Protein AF-A0A1H3Z861-F1 (afdb_monomer_lite)

Structure (mmCIF, N/CA/C/O backbone):
data_AF-A0A1H3Z861-F1
#
_entry.id   AF-A0A1H3Z861-F1
#
loop_
_atom_site.group_PDB
_atom_site.id
_atom_site.type_symbol
_atom_site.label_atom_id
_atom_site.label_alt_id
_atom_site.label_comp_id
_atom_site.label_asym_id
_atom_site.label_entity_id
_atom_site.label_seq_id
_atom_site.pdbx_PDB_ins_code
_atom_site.Cartn_x
_atom_site.Cartn_y
_atom_site.Cartn_z
_atom_site.occupancy
_atom_site.B_iso_or_equiv
_atom_site.auth_seq_id
_atom_site.auth_comp_id
_atom_site.auth_asym_id
_atom_site.auth_atom_id
_atom_site.pdbx_PDB_model_num
ATOM 1 N N . MET A 1 1 ? 18.579 5.952 -1.220 1.00 68.88 1 MET A N 1
ATOM 2 C CA . MET A 1 1 ? 17.564 7.033 -1.243 1.00 68.88 1 MET A CA 1
ATOM 3 C C . MET A 1 1 ? 16.886 7.020 0.117 1.00 68.88 1 MET A C 1
ATOM 5 O O . MET A 1 1 ? 16.644 5.922 0.594 1.00 68.88 1 MET A O 1
ATOM 9 N N . ALA A 1 2 ? 16.640 8.171 0.747 1.00 84.00 2 ALA A N 1
ATOM 10 C CA . ALA A 1 2 ? 15.946 8.226 2.036 1.00 84.00 2 ALA A CA 1
ATOM 11 C C . ALA A 1 2 ? 14.468 8.604 1.851 1.00 84.00 2 ALA A C 1
ATOM 13 O O . ALA A 1 2 ? 14.129 9.375 0.946 1.00 84.00 2 ALA A O 1
ATOM 14 N N . LEU A 1 3 ? 13.608 8.051 2.703 1.00 89.19 3 LEU A N 1
ATOM 15 C CA . LEU A 1 3 ? 12.221 8.451 2.868 1.00 89.19 3 LEU A CA 1
ATOM 16 C C . LEU A 1 3 ? 12.185 9.718 3.723 1.00 89.19 3 LEU A C 1
ATOM 18 O O . LEU A 1 3 ? 12.631 9.723 4.871 1.00 89.19 3 LEU A O 1
ATOM 22 N N . GLU A 1 4 ? 11.678 10.801 3.146 1.00 92.00 4 GLU A N 1
ATOM 23 C CA . GLU A 1 4 ? 11.619 12.086 3.832 1.00 92.00 4 GLU A CA 1
ATOM 24 C C . GLU A 1 4 ? 10.412 12.155 4.766 1.00 92.00 4 GLU A C 1
ATOM 26 O O . GLU A 1 4 ? 9.311 11.720 4.425 1.00 92.00 4 GLU A O 1
ATOM 31 N N . LEU A 1 5 ? 10.625 12.727 5.948 1.00 93.12 5 LEU A N 1
ATOM 32 C CA . LEU A 1 5 ? 9.621 12.887 6.987 1.00 93.12 5 LEU A CA 1
ATOM 33 C C . LEU A 1 5 ? 9.347 14.368 7.272 1.00 93.12 5 LEU A C 1
ATOM 35 O O . LEU A 1 5 ? 10.253 15.214 7.278 1.00 93.12 5 LEU A O 1
ATOM 39 N N . ASN A 1 6 ? 8.084 14.668 7.567 1.00 93.88 6 ASN A N 1
ATOM 40 C CA . ASN A 1 6 ? 7.634 15.932 8.134 1.00 93.88 6 ASN A CA 1
ATOM 41 C C . ASN A 1 6 ? 7.026 15.740 9.531 1.00 93.88 6 ASN A C 1
ATOM 43 O O . ASN A 1 6 ? 6.588 14.645 9.886 1.00 93.88 6 ASN A O 1
ATOM 47 N N . LEU A 1 7 ? 7.008 16.807 10.333 1.00 93.31 7 LEU A N 1
ATOM 48 C CA . LEU A 1 7 ? 6.328 16.829 11.629 1.00 93.31 7 LEU A CA 1
ATOM 49 C C . LEU A 1 7 ? 5.031 17.630 11.533 1.00 93.31 7 LEU A C 1
ATOM 51 O O . LEU A 1 7 ? 5.043 18.813 11.198 1.00 93.31 7 LEU A O 1
ATOM 55 N N . THR A 1 8 ? 3.919 17.000 11.907 1.00 92.19 8 THR A N 1
ATOM 56 C CA . THR A 1 8 ? 2.607 17.652 11.999 1.00 92.19 8 THR A CA 1
ATOM 57 C C . THR A 1 8 ? 2.174 17.754 13.459 1.00 92.19 8 THR A C 1
ATOM 59 O O . THR A 1 8 ? 2.216 16.762 14.191 1.00 92.19 8 THR A O 1
ATOM 62 N N . LYS A 1 9 ? 1.743 18.946 13.891 1.00 93.25 9 LYS A N 1
ATOM 63 C CA . LYS A 1 9 ? 1.200 19.176 15.237 1.00 93.25 9 LYS A CA 1
ATOM 64 C C . LYS A 1 9 ? -0.250 18.708 15.305 1.00 93.25 9 LYS A C 1
ATOM 66 O O . LYS A 1 9 ? -1.067 19.128 14.491 1.00 93.25 9 LYS A O 1
ATOM 71 N N . ASN A 1 10 ? -0.585 17.892 16.297 1.00 93.19 10 ASN A N 1
ATOM 72 C CA . ASN A 1 10 ? -1.969 17.543 16.571 1.00 93.19 10 ASN A CA 1
ATOM 73 C C . ASN A 1 10 ? -2.705 18.733 17.201 1.00 93.19 10 ASN A C 1
ATOM 75 O O . ASN A 1 10 ? -2.303 19.245 18.248 1.00 93.19 10 ASN A O 1
ATOM 79 N N . THR A 1 11 ? -3.794 19.151 16.566 1.00 93.19 11 THR A N 1
ATOM 80 C CA . THR A 1 11 ? -4.683 20.223 17.029 1.00 93.19 11 THR A CA 1
ATOM 81 C C . THR A 1 11 ? -6.017 19.699 17.558 1.00 93.19 11 THR A C 1
ATOM 83 O O . THR A 1 11 ? -6.851 20.498 17.965 1.00 93.19 11 THR A O 1
ATOM 86 N N . ASN A 1 12 ? -6.222 18.378 17.563 1.00 89.19 12 ASN A N 1
ATOM 87 C CA . ASN A 1 12 ? -7.437 17.751 18.066 1.00 89.19 12 ASN A CA 1
ATOM 88 C C . ASN A 1 12 ? -7.386 17.613 19.597 1.00 89.19 12 ASN A C 1
ATOM 90 O O . ASN A 1 12 ? -6.454 17.014 20.140 1.00 89.19 12 ASN A O 1
ATOM 94 N N . ASP A 1 13 ? -8.394 18.157 20.274 1.00 90.56 13 ASP A N 1
ATOM 95 C CA . ASP A 1 13 ? -8.583 18.137 21.725 1.00 90.56 13 ASP A CA 1
ATOM 96 C C . ASP A 1 13 ? -9.511 17.008 22.212 1.00 90.56 13 ASP A C 1
ATOM 98 O O . ASP A 1 13 ? -9.577 16.746 23.412 1.00 90.56 13 ASP A O 1
ATOM 102 N N . ALA A 1 14 ? -10.159 16.274 21.299 1.00 89.94 14 ALA A N 1
ATOM 103 C CA . ALA A 1 14 ? -11.069 15.175 21.624 1.00 89.94 14 ALA A CA 1
ATOM 104 C C . ALA A 1 14 ? -10.376 14.001 22.335 1.00 89.94 14 ALA A C 1
ATOM 106 O O . ALA A 1 14 ? -11.022 13.251 23.067 1.00 89.94 14 ALA A O 1
ATOM 107 N N . ILE A 1 15 ? -9.065 13.826 22.129 1.00 84.94 15 ILE A N 1
ATOM 108 C CA . ILE A 1 15 ? -8.269 12.795 22.802 1.00 84.94 15 ILE A CA 1
ATOM 109 C C . ILE A 1 15 ? -7.343 13.466 23.816 1.00 84.94 15 ILE A C 1
ATOM 111 O O . ILE A 1 15 ? -6.338 14.096 23.461 1.00 84.94 15 ILE A O 1
ATOM 115 N N . GLN A 1 16 ? -7.670 13.279 25.093 1.00 84.81 16 GLN A N 1
ATOM 116 C CA . GLN A 1 16 ? -6.912 13.813 26.221 1.00 84.81 16 GLN A CA 1
ATOM 117 C C . GLN A 1 16 ? -5.425 13.434 26.133 1.00 84.81 16 GLN A C 1
ATOM 119 O O . GLN A 1 16 ? -5.062 12.302 25.818 1.00 84.81 16 GLN A O 1
ATOM 124 N N . GLY A 1 17 ? -4.547 14.406 26.392 1.00 85.50 17 GLY A N 1
ATOM 125 C CA . GLY A 1 17 ? -3.095 14.200 26.401 1.00 85.50 17 GLY A CA 1
ATOM 126 C C . GLY A 1 17 ? -2.428 14.086 25.024 1.00 85.50 17 GLY A C 1
ATOM 127 O O . GLY A 1 17 ? -1.238 13.767 24.961 1.00 85.50 17 GLY A O 1
ATOM 128 N N . THR A 1 18 ? -3.141 14.340 23.922 1.00 89.56 18 THR A N 1
ATOM 129 C CA . THR A 1 18 ? -2.560 14.337 22.560 1.00 89.56 18 THR A CA 1
ATOM 130 C C . THR A 1 18 ? -2.488 15.716 21.914 1.00 89.56 18 THR A C 1
ATOM 132 O O . THR A 1 18 ? -1.711 15.909 20.974 1.00 89.56 18 THR A O 1
ATOM 135 N N . LEU A 1 19 ? -3.265 16.677 22.416 1.00 91.88 19 LEU A N 1
ATOM 136 C CA . LEU A 1 19 ? -3.288 18.045 21.918 1.00 91.88 19 LEU A CA 1
ATOM 137 C C . LEU A 1 19 ? -1.897 18.681 22.035 1.00 91.88 19 LEU A C 1
ATOM 139 O O . LEU A 1 19 ? -1.262 18.659 23.086 1.00 91.88 19 LEU A O 1
ATOM 143 N N . GLY A 1 20 ? -1.415 19.248 20.934 1.00 90.88 20 GLY A N 1
ATOM 144 C CA . GLY A 1 20 ? -0.136 19.941 20.860 1.00 90.88 20 GLY A CA 1
ATOM 145 C C . GLY A 1 20 ? 1.092 19.061 20.613 1.00 90.88 20 GLY A C 1
ATOM 146 O O . GLY A 1 20 ? 2.156 19.620 20.343 1.00 90.88 20 GLY A O 1
ATOM 147 N N . LYS A 1 21 ? 0.963 17.725 20.638 1.00 92.25 21 LYS A N 1
ATOM 148 C CA . LYS A 1 21 ? 2.057 16.799 20.299 1.00 92.25 21 LYS A CA 1
ATOM 149 C C . LYS A 1 21 ? 2.358 16.818 18.798 1.00 92.25 21 LYS A C 1
ATOM 151 O O . LYS A 1 21 ? 1.447 16.952 17.983 1.00 92.25 21 LYS A O 1
ATOM 156 N N . TYR A 1 22 ? 3.630 16.662 18.435 1.00 92.06 22 TYR A N 1
ATOM 157 C CA . TYR A 1 22 ? 4.069 16.523 17.045 1.00 92.06 22 TYR A CA 1
ATOM 158 C C . TYR A 1 22 ? 4.231 15.049 16.684 1.00 92.06 22 TYR A C 1
ATOM 160 O O . TYR A 1 22 ? 4.750 14.270 17.479 1.00 92.06 22 TYR A O 1
ATOM 168 N N . TYR A 1 23 ? 3.820 14.682 15.473 1.00 91.81 23 TYR A N 1
ATOM 169 C CA . TYR A 1 23 ? 3.944 13.323 14.960 1.00 91.81 23 TYR A CA 1
ATOM 170 C C . TYR A 1 23 ? 4.613 13.326 13.589 1.00 91.81 23 TYR A C 1
ATOM 172 O O . TYR A 1 23 ? 4.276 14.152 12.736 1.00 91.81 23 TYR A O 1
ATOM 180 N N . ALA A 1 24 ? 5.523 12.375 13.376 1.00 91.50 24 ALA A N 1
ATOM 181 C CA . ALA A 1 24 ? 6.148 12.162 12.080 1.00 91.50 24 ALA A CA 1
ATOM 182 C C . ALA A 1 24 ? 5.132 11.641 11.055 1.00 91.50 24 ALA A C 1
ATOM 184 O O . ALA A 1 24 ? 4.247 10.831 11.362 1.00 91.50 24 ALA A O 1
ATOM 185 N N . ARG A 1 25 ? 5.251 12.134 9.827 1.00 91.75 25 ARG A N 1
ATOM 186 C CA . ARG A 1 25 ? 4.500 11.706 8.649 1.00 91.75 25 ARG A CA 1
ATOM 187 C C . ARG A 1 25 ? 5.460 11.626 7.475 1.00 91.75 25 ARG A C 1
ATOM 189 O O . ARG A 1 25 ? 6.427 12.379 7.419 1.00 91.75 25 ARG A O 1
ATOM 196 N N . VAL A 1 26 ? 5.178 10.725 6.544 1.00 92.50 26 VAL A N 1
ATOM 197 C CA . VAL A 1 26 ? 5.919 10.649 5.286 1.00 92.50 26 VAL A CA 1
ATOM 198 C C . VAL A 1 26 ? 5.621 11.891 4.447 1.00 92.50 26 VAL A C 1
ATOM 200 O O . VAL A 1 26 ? 4.460 12.266 4.280 1.00 92.50 26 VAL A O 1
ATOM 203 N N . GLU A 1 27 ? 6.668 12.504 3.904 1.00 93.56 27 GLU A N 1
ATOM 204 C CA . GLU A 1 27 ? 6.574 13.503 2.846 1.00 93.56 27 GLU A CA 1
ATOM 205 C C . GLU A 1 27 ? 6.512 12.775 1.496 1.00 93.56 27 GLU A C 1
ATOM 207 O O . GLU A 1 27 ? 7.522 12.337 0.940 1.00 93.56 27 GLU A O 1
ATOM 212 N N . TYR A 1 28 ? 5.301 12.590 0.971 1.00 91.75 28 TYR A N 1
ATOM 213 C CA . TYR A 1 28 ? 5.118 11.937 -0.322 1.00 91.75 28 TYR A CA 1
ATOM 214 C C . TYR A 1 28 ? 5.546 12.863 -1.461 1.00 91.75 28 TYR A C 1
ATOM 216 O O . TYR A 1 28 ? 5.051 13.979 -1.590 1.00 91.75 28 TYR A O 1
ATOM 224 N N . LYS A 1 29 ? 6.408 12.364 -2.354 1.00 91.69 29 LYS A N 1
ATOM 225 C CA . LYS A 1 29 ? 6.832 13.099 -3.561 1.00 91.69 29 LYS A CA 1
ATOM 226 C C . LYS A 1 29 ? 5.730 13.209 -4.621 1.00 91.69 29 LYS A C 1
ATOM 228 O O . LYS A 1 29 ? 5.809 14.059 -5.500 1.00 91.69 29 LYS A O 1
ATOM 233 N N . GLY A 1 30 ? 4.732 12.332 -4.556 1.00 92.38 30 GLY A N 1
ATOM 234 C CA . GLY A 1 30 ? 3.621 12.252 -5.498 1.00 92.38 30 GLY A CA 1
ATOM 235 C C . GLY A 1 30 ? 3.091 10.826 -5.625 1.00 92.38 30 GLY A C 1
ATOM 236 O O . GLY A 1 30 ? 3.549 9.915 -4.934 1.00 92.38 30 GLY A O 1
ATOM 237 N N . THR A 1 31 ? 2.138 10.638 -6.533 1.00 94.50 31 THR A N 1
ATOM 238 C CA . THR A 1 31 ? 1.577 9.330 -6.890 1.00 94.50 31 THR A CA 1
ATOM 239 C C . THR A 1 31 ? 1.950 9.018 -8.331 1.00 94.50 31 THR A C 1
ATOM 241 O O . THR A 1 31 ? 1.719 9.850 -9.201 1.00 94.50 31 THR A O 1
ATOM 244 N N . MET A 1 32 ? 2.509 7.831 -8.578 1.00 93.94 32 MET A N 1
ATOM 245 C CA . MET A 1 32 ? 2.795 7.349 -9.931 1.00 93.94 32 MET A CA 1
ATOM 246 C C . MET A 1 32 ? 1.711 6.372 -10.389 1.00 93.94 32 MET A C 1
ATOM 248 O O . MET A 1 32 ? 1.415 5.401 -9.695 1.00 93.94 32 MET A O 1
ATOM 252 N N . GLY A 1 33 ? 1.137 6.609 -11.566 1.00 95.56 33 GLY A N 1
ATOM 253 C CA . GLY A 1 33 ? 0.225 5.680 -12.232 1.00 95.56 33 GLY A CA 1
ATOM 254 C C . GLY A 1 33 ? 0.955 4.619 -13.065 1.00 95.56 33 GLY A C 1
ATOM 255 O O . GLY A 1 33 ? 2.175 4.655 -13.233 1.00 95.56 33 GLY A O 1
ATOM 256 N N . LEU A 1 34 ? 0.200 3.698 -13.678 1.00 95.94 34 LEU A N 1
ATOM 257 C CA . LEU A 1 34 ? 0.765 2.583 -14.461 1.00 95.94 34 LEU A CA 1
ATOM 258 C C . LEU A 1 34 ? 1.688 3.035 -15.601 1.00 95.94 34 LEU A C 1
ATOM 260 O O . LEU A 1 34 ? 2.695 2.392 -15.869 1.00 95.94 34 LEU A O 1
ATOM 264 N N . ARG A 1 35 ? 1.388 4.161 -16.261 1.00 94.12 35 ARG A N 1
ATOM 265 C CA . ARG A 1 35 ? 2.220 4.694 -17.357 1.00 94.12 35 ARG A CA 1
ATOM 266 C C . ARG A 1 35 ? 3.569 5.223 -16.874 1.00 94.12 35 ARG A C 1
ATOM 268 O O . ARG A 1 35 ? 4.555 5.137 -17.606 1.00 94.12 35 ARG A O 1
ATOM 275 N N . GLU A 1 36 ? 3.598 5.816 -15.687 1.00 95.06 36 GLU A N 1
ATOM 276 C CA . GLU A 1 36 ? 4.813 6.352 -15.067 1.00 95.06 36 GLU A CA 1
ATOM 277 C C . GLU A 1 36 ? 5.647 5.212 -14.489 1.00 95.06 36 GLU A C 1
ATOM 279 O O . GLU A 1 36 ? 6.849 5.160 -14.739 1.00 95.06 36 GLU A O 1
ATOM 284 N N . LEU A 1 37 ? 4.995 4.234 -13.851 1.00 94.75 37 LEU A N 1
ATOM 285 C CA . LEU A 1 37 ? 5.620 2.988 -13.416 1.00 94.75 37 LEU A CA 1
ATOM 286 C C . LEU A 1 37 ? 6.227 2.217 -14.598 1.00 94.75 37 LEU A C 1
ATOM 288 O O . LEU A 1 37 ? 7.402 1.869 -14.560 1.00 94.75 37 LEU A O 1
ATOM 292 N N . ALA A 1 38 ? 5.483 2.028 -15.690 1.00 94.75 38 ALA A N 1
ATOM 293 C CA . ALA A 1 38 ? 5.987 1.366 -16.894 1.00 94.75 38 ALA A CA 1
ATOM 294 C C . ALA A 1 38 ? 7.169 2.118 -17.518 1.00 94.75 38 ALA A C 1
ATOM 296 O O . ALA A 1 38 ? 8.112 1.507 -18.018 1.00 94.75 38 ALA A O 1
ATOM 297 N N . ASN A 1 39 ? 7.136 3.456 -17.480 1.00 93.69 39 ASN A N 1
ATOM 298 C CA . ASN A 1 39 ? 8.269 4.271 -17.900 1.00 93.69 39 ASN A CA 1
ATOM 299 C C . ASN A 1 39 ? 9.486 4.007 -17.014 1.00 93.69 39 ASN A C 1
ATOM 301 O O . ASN A 1 39 ? 10.575 3.811 -17.536 1.00 93.69 39 ASN A O 1
ATOM 305 N N . HIS A 1 40 ? 9.305 3.996 -15.696 1.00 93.12 40 HIS A N 1
ATOM 306 C CA . HIS A 1 40 ? 10.371 3.716 -14.743 1.00 93.12 40 HIS A CA 1
ATOM 307 C C . HIS A 1 40 ? 10.974 2.322 -14.979 1.00 93.12 40 HIS A C 1
ATOM 309 O O . HIS A 1 40 ? 12.182 2.213 -15.162 1.00 93.12 40 HIS A O 1
ATOM 315 N N . MET A 1 41 ? 10.141 1.286 -15.116 1.00 92.81 41 MET A N 1
ATOM 316 C CA . MET A 1 41 ? 10.573 -0.083 -15.424 1.00 92.81 41 MET A CA 1
ATOM 317 C C . MET A 1 41 ? 11.367 -0.171 -16.732 1.00 92.81 41 MET A C 1
ATOM 319 O O . MET A 1 41 ? 12.434 -0.774 -16.752 1.00 92.81 41 MET A O 1
ATOM 323 N N . HIS A 1 42 ? 10.904 0.489 -17.800 1.00 91.25 42 HIS A N 1
ATOM 324 C CA . HIS A 1 42 ? 11.611 0.512 -19.083 1.00 91.25 42 HIS A CA 1
ATOM 325 C C . HIS A 1 42 ? 13.042 1.066 -18.965 1.00 91.25 42 HIS A C 1
ATOM 327 O O . HIS A 1 42 ? 13.960 0.531 -19.581 1.00 91.25 42 HIS A O 1
ATOM 333 N N . HIS A 1 43 ? 13.246 2.101 -18.142 1.00 90.00 43 HIS A N 1
ATOM 334 C CA . HIS A 1 43 ? 14.580 2.661 -17.888 1.00 90.00 43 HIS A CA 1
ATOM 335 C C . HIS A 1 43 ? 15.438 1.770 -16.972 1.00 90.00 43 HIS A C 1
ATOM 337 O O . HIS A 1 43 ? 16.660 1.892 -16.979 1.00 90.00 43 HIS A O 1
ATOM 343 N N . HIS A 1 44 ? 14.827 0.844 -16.228 1.00 86.81 44 HIS A N 1
ATOM 344 C CA . HIS A 1 44 ? 15.501 -0.167 -15.411 1.00 86.81 44 HIS A CA 1
ATOM 345 C C . HIS A 1 44 ? 15.767 -1.462 -16.202 1.00 86.81 44 HIS A C 1
ATOM 347 O O . HIS A 1 44 ? 15.423 -2.560 -15.772 1.00 86.81 44 HIS A O 1
ATOM 353 N N . ASN A 1 45 ? 16.421 -1.329 -17.362 1.00 67.31 45 ASN A N 1
ATOM 354 C CA . ASN A 1 45 ? 17.004 -2.427 -18.148 1.00 67.31 45 ASN A CA 1
ATOM 355 C C . ASN A 1 45 ? 16.060 -3.586 -18.536 1.00 67.31 45 ASN A C 1
ATOM 357 O O . ASN A 1 45 ? 16.524 -4.673 -18.886 1.00 67.31 45 ASN A O 1
ATOM 361 N N . THR A 1 46 ? 14.742 -3.384 -18.534 1.00 75.56 46 THR A N 1
ATOM 362 C CA . THR A 1 46 ? 13.820 -4.391 -19.069 1.00 75.56 46 THR A CA 1
ATOM 363 C C . THR A 1 46 ? 13.930 -4.427 -20.593 1.00 75.56 46 THR A C 1
ATOM 365 O O . THR A 1 46 ? 13.867 -3.380 -21.235 1.00 75.56 46 THR A O 1
ATOM 368 N N . ALA A 1 47 ? 14.002 -5.616 -21.195 1.00 86.00 47 ALA A N 1
ATOM 369 C CA . ALA A 1 47 ? 14.017 -5.775 -22.656 1.00 86.00 47 ALA A CA 1
ATOM 370 C C . ALA A 1 47 ? 12.700 -5.346 -23.344 1.00 86.00 47 ALA A C 1
ATOM 372 O O . ALA A 1 47 ? 12.611 -5.316 -24.571 1.00 86.00 47 ALA A O 1
ATOM 373 N N . PHE A 1 48 ? 11.666 -5.023 -22.564 1.00 90.12 48 PHE A N 1
ATOM 374 C CA . PHE A 1 48 ? 10.349 -4.651 -23.057 1.00 90.12 48 PHE A CA 1
ATOM 375 C C . PHE A 1 48 ? 10.214 -3.141 -23.241 1.00 90.12 48 PHE A C 1
ATOM 377 O O . PHE A 1 48 ? 10.720 -2.326 -22.463 1.00 90.12 48 PHE A O 1
ATOM 384 N N . SER A 1 49 ? 9.480 -2.757 -24.284 1.00 92.00 49 SER A N 1
ATOM 385 C CA . SER A 1 49 ? 9.112 -1.361 -24.487 1.00 92.00 49 SER A CA 1
ATOM 386 C C . SER A 1 49 ? 8.130 -0.912 -23.404 1.00 92.00 49 SER A C 1
ATOM 388 O O . SER A 1 49 ? 7.326 -1.698 -22.897 1.00 92.00 49 SER A O 1
ATOM 390 N N . LYS A 1 50 ? 8.119 0.391 -23.112 1.00 92.81 50 LYS A N 1
ATOM 391 C CA . LYS A 1 50 ? 7.114 1.012 -22.236 1.00 92.81 50 LYS A CA 1
ATOM 392 C C . LYS A 1 50 ? 5.676 0.622 -22.605 1.00 92.81 50 LYS A C 1
ATOM 394 O O . LYS A 1 50 ? 4.845 0.454 -21.715 1.00 92.81 50 LYS A O 1
ATOM 399 N N . GLY A 1 51 ? 5.379 0.495 -23.901 1.00 92.38 51 GLY A N 1
ATOM 400 C CA . GLY A 1 51 ? 4.055 0.112 -24.397 1.00 92.38 51 GLY A CA 1
ATOM 401 C C . GLY A 1 51 ? 3.658 -1.300 -23.970 1.00 92.38 51 GLY A C 1
ATOM 402 O O . GLY A 1 51 ? 2.578 -1.475 -23.415 1.00 92.38 51 GLY A O 1
ATOM 403 N N . ILE A 1 52 ? 4.561 -2.272 -24.147 1.00 95.25 52 ILE A N 1
ATOM 404 C CA . ILE A 1 52 ? 4.341 -3.664 -23.724 1.00 95.25 52 ILE A CA 1
ATOM 405 C C . ILE A 1 52 ? 4.141 -3.735 -22.209 1.00 95.25 52 ILE A C 1
ATOM 407 O O . ILE A 1 52 ? 3.166 -4.321 -21.753 1.00 95.25 52 ILE A O 1
ATOM 411 N N . ILE A 1 53 ? 5.010 -3.081 -21.433 1.00 95.50 53 ILE A N 1
ATOM 412 C CA . ILE A 1 53 ? 4.913 -3.077 -19.965 1.00 95.50 53 ILE A CA 1
ATOM 413 C C . ILE A 1 53 ? 3.582 -2.470 -19.514 1.00 95.50 53 ILE A C 1
ATOM 415 O O . ILE A 1 53 ? 2.914 -3.017 -18.645 1.00 95.50 53 ILE A O 1
ATOM 419 N N . THR A 1 54 ? 3.168 -1.358 -20.129 1.00 96.12 54 THR A N 1
ATOM 420 C CA . THR A 1 54 ? 1.877 -0.731 -19.817 1.00 96.12 54 THR A CA 1
ATOM 421 C C . THR A 1 54 ? 0.717 -1.686 -20.111 1.00 96.12 54 THR A C 1
ATOM 423 O O . THR A 1 54 ? -0.197 -1.767 -19.300 1.00 96.12 54 THR A O 1
ATOM 426 N N . GLY A 1 55 ? 0.750 -2.412 -21.235 1.00 96.12 55 GLY A N 1
ATOM 427 C CA . GLY A 1 55 ? -0.264 -3.418 -21.574 1.00 96.12 55 GLY A CA 1
ATOM 428 C C . GLY A 1 55 ? -0.366 -4.513 -20.514 1.00 96.12 55 GLY A C 1
ATOM 429 O O . GLY A 1 55 ? -1.416 -4.666 -19.903 1.00 96.12 55 GLY A O 1
ATOM 430 N N . VAL A 1 56 ? 0.757 -5.165 -20.202 1.00 95.69 56 VAL A N 1
ATOM 431 C CA . VAL A 1 56 ? 0.815 -6.247 -19.202 1.00 95.69 56 VAL A CA 1
ATOM 432 C C . VAL A 1 56 ? 0.341 -5.782 -17.821 1.00 95.69 56 VAL A C 1
ATOM 434 O O . VAL A 1 56 ? -0.374 -6.508 -17.137 1.00 95.69 56 VAL A O 1
ATOM 437 N N . LEU A 1 57 ? 0.709 -4.569 -17.397 1.00 96.44 57 LEU A N 1
ATOM 438 C CA . LEU A 1 57 ? 0.259 -4.027 -16.112 1.00 96.44 57 LEU A CA 1
ATOM 439 C C . LEU A 1 57 ? -1.248 -3.733 -16.085 1.00 96.44 57 LEU A C 1
ATOM 441 O O . LEU A 1 57 ? -1.863 -3.903 -15.034 1.00 96.44 57 LEU A O 1
ATOM 445 N N . ASN A 1 58 ? -1.843 -3.292 -17.199 1.00 96.75 58 ASN A N 1
ATOM 446 C CA . ASN A 1 58 ? -3.298 -3.127 -17.282 1.00 96.75 58 ASN A CA 1
ATOM 447 C C . ASN A 1 58 ? -3.999 -4.486 -17.184 1.00 96.75 58 ASN A C 1
ATOM 449 O O . ASN A 1 58 ? -4.878 -4.637 -16.339 1.00 96.75 58 ASN A O 1
ATOM 453 N N . ASP A 1 59 ? -3.544 -5.478 -17.955 1.00 97.25 59 ASP A N 1
ATOM 454 C CA . ASP A 1 59 ? -4.107 -6.833 -17.924 1.00 97.25 59 ASP A CA 1
ATOM 455 C C . ASP A 1 59 ? -4.010 -7.433 -16.514 1.00 97.25 59 ASP A C 1
ATOM 457 O O . ASP A 1 59 ? -4.972 -7.995 -16.000 1.00 97.25 59 ASP A O 1
ATOM 461 N N . MET A 1 60 ? -2.873 -7.248 -15.832 1.00 96.69 60 MET A N 1
ATOM 462 C CA . MET A 1 60 ? -2.697 -7.674 -14.442 1.00 96.69 60 MET A CA 1
ATOM 463 C C . MET A 1 60 ? -3.734 -7.033 -13.508 1.00 96.69 60 MET A C 1
ATOM 465 O O . MET A 1 60 ? -4.318 -7.722 -12.673 1.00 96.69 60 MET A O 1
ATOM 469 N N . VAL A 1 61 ? -3.967 -5.723 -13.628 1.00 95.75 61 VAL A N 1
ATOM 470 C CA . VAL A 1 61 ? -4.938 -5.005 -12.790 1.00 95.75 61 VAL A CA 1
ATOM 471 C C . VAL A 1 61 ? -6.359 -5.516 -13.020 1.00 95.75 61 VAL A C 1
ATOM 473 O O . VAL A 1 61 ? -7.098 -5.688 -12.048 1.00 95.75 61 VAL A O 1
ATOM 476 N N . ASP A 1 62 ? -6.742 -5.763 -14.268 1.00 96.44 62 ASP A N 1
ATOM 477 C CA . ASP A 1 62 ? -8.085 -6.240 -14.597 1.00 96.44 62 ASP A CA 1
ATOM 478 C C . ASP A 1 62 ? -8.289 -7.694 -14.151 1.00 96.44 62 ASP A C 1
ATOM 480 O O . ASP A 1 62 ? -9.264 -7.974 -13.450 1.00 96.44 62 ASP A O 1
ATOM 484 N N . CYS A 1 63 ? -7.315 -8.577 -14.395 1.00 96.62 63 CYS A N 1
ATOM 485 C CA . CYS A 1 63 ? -7.327 -9.959 -13.907 1.00 96.62 63 CYS A CA 1
ATOM 486 C C . CYS A 1 63 ? -7.442 -10.038 -12.377 1.00 96.62 63 CYS A C 1
ATOM 488 O O 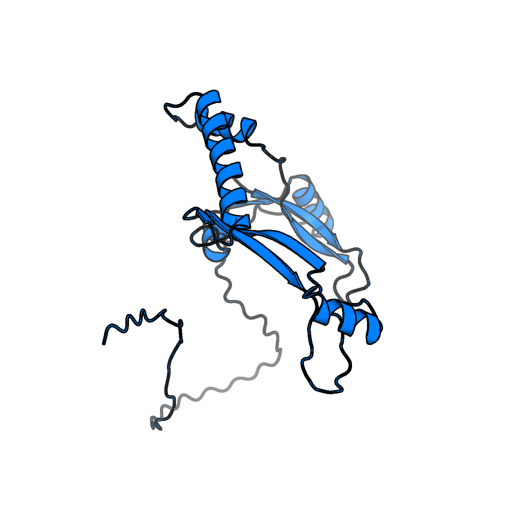. CYS A 1 63 ? -8.228 -10.824 -11.851 1.00 96.62 63 CYS A O 1
ATOM 490 N N . ILE A 1 64 ? -6.686 -9.218 -11.636 1.00 96.88 64 ILE A N 1
ATOM 491 C CA . ILE A 1 64 ? -6.747 -9.207 -10.166 1.00 96.88 64 ILE A CA 1
ATOM 492 C C . ILE A 1 64 ? -8.139 -8.790 -9.680 1.00 96.88 64 ILE A C 1
ATOM 494 O O . ILE A 1 64 ? -8.664 -9.395 -8.745 1.00 96.88 64 ILE A O 1
ATOM 498 N N . LYS A 1 65 ? -8.746 -7.762 -10.288 1.00 94.06 65 LYS A N 1
ATOM 499 C CA . LYS A 1 65 ? -10.098 -7.318 -9.918 1.00 94.06 65 LYS A CA 1
ATOM 500 C C . LYS A 1 65 ? -11.131 -8.401 -10.195 1.00 94.06 65 LYS A C 1
ATOM 502 O O . LYS A 1 65 ? -11.972 -8.651 -9.337 1.00 94.06 65 LYS A O 1
ATOM 507 N N . GLU A 1 66 ? -11.063 -9.028 -11.366 1.00 95.88 66 GLU A N 1
ATOM 508 C CA . GLU A 1 66 ? -11.978 -10.095 -11.761 1.00 95.88 66 GLU A CA 1
ATOM 509 C C . GLU A 1 66 ? -11.893 -11.276 -10.791 1.00 95.88 66 GLU A C 1
ATOM 511 O O . GLU A 1 66 ? -12.890 -11.639 -10.171 1.00 95.88 66 GLU A O 1
ATOM 516 N N . LEU A 1 67 ? -10.688 -11.809 -10.572 1.00 97.56 67 LEU A N 1
ATOM 517 C CA . LEU A 1 67 ? -10.466 -12.930 -9.659 1.00 97.56 67 LEU A CA 1
ATOM 518 C C . LEU A 1 67 ? -10.903 -12.601 -8.226 1.00 97.56 67 LEU A C 1
ATOM 520 O O . LEU A 1 67 ? -11.523 -13.434 -7.566 1.00 97.56 67 LEU A O 1
ATOM 524 N N . ALA A 1 68 ? -10.640 -11.382 -7.752 1.00 94.31 68 ALA A N 1
ATOM 525 C CA . ALA A 1 68 ? -11.062 -10.963 -6.421 1.00 94.31 68 ALA A CA 1
ATOM 526 C C . ALA A 1 68 ? -12.589 -10.872 -6.281 1.00 94.31 68 ALA A C 1
ATOM 528 O O . ALA A 1 68 ? -13.128 -11.237 -5.236 1.00 94.31 68 ALA A O 1
ATOM 529 N N . LEU A 1 69 ? -13.296 -10.424 -7.323 1.00 91.50 69 LEU A N 1
ATOM 530 C CA . LEU A 1 69 ? -14.763 -10.396 -7.353 1.00 91.50 69 LEU A CA 1
ATOM 531 C C . LEU A 1 69 ? -15.377 -11.798 -7.469 1.00 91.50 69 LEU A C 1
ATOM 533 O O . LEU A 1 69 ? -16.480 -12.011 -6.971 1.00 91.50 69 LEU A O 1
ATOM 537 N N . LEU A 1 70 ? -14.650 -12.758 -8.046 1.00 94.44 70 LEU A N 1
ATOM 538 C CA . LEU A 1 70 ? -14.994 -14.184 -8.019 1.00 94.44 70 LEU A CA 1
ATOM 539 C C . LEU A 1 70 ? -14.716 -14.852 -6.657 1.00 94.44 70 LEU A C 1
ATOM 541 O O . LEU A 1 70 ? -15.005 -16.032 -6.483 1.00 94.44 70 LEU A O 1
ATOM 545 N N . GLY A 1 71 ? -14.176 -14.111 -5.682 1.00 92.00 71 GLY A N 1
ATOM 546 C CA . GLY A 1 71 ? -13.910 -14.596 -4.326 1.00 92.00 71 GLY A CA 1
ATOM 547 C C . GLY A 1 71 ? -12.505 -15.163 -4.110 1.00 92.00 71 GLY A C 1
ATOM 548 O O . GLY A 1 71 ? -12.207 -15.631 -3.011 1.00 92.00 71 GLY A O 1
ATOM 549 N N . TYR A 1 72 ? -11.617 -15.099 -5.106 1.00 96.75 72 TYR A N 1
ATOM 550 C CA . TYR A 1 72 ? -10.222 -15.497 -4.926 1.00 96.75 72 TYR A CA 1
ATOM 551 C C . TYR A 1 72 ? -9.418 -14.420 -4.192 1.00 96.75 72 TYR A C 1
ATOM 553 O O . TYR A 1 72 ? -9.584 -13.220 -4.401 1.00 96.75 72 TYR A O 1
ATOM 561 N N . VAL A 1 73 ? -8.475 -14.852 -3.357 1.00 96.00 73 VAL A N 1
ATOM 562 C CA . VAL A 1 73 ? -7.422 -13.974 -2.837 1.00 96.00 73 VAL A CA 1
ATOM 563 C C . VAL A 1 73 ? -6.227 -14.086 -3.772 1.00 96.00 73 VAL A C 1
ATOM 565 O O . VAL A 1 73 ? -5.591 -15.137 -3.836 1.00 96.00 73 VAL A O 1
ATOM 568 N N . VAL A 1 74 ? -5.912 -13.013 -4.494 1.00 96.19 74 VAL A N 1
ATOM 569 C CA . VAL A 1 74 ? -4.775 -13.004 -5.420 1.00 96.19 74 VAL A CA 1
ATOM 570 C C . VAL A 1 74 ? -3.530 -12.536 -4.680 1.00 96.19 74 VAL A C 1
ATOM 572 O O . VAL A 1 74 ? -3.515 -11.458 -4.090 1.00 96.19 74 VAL A O 1
ATOM 575 N N . LYS A 1 75 ? -2.473 -13.346 -4.697 1.00 94.19 75 LYS A N 1
ATOM 576 C CA . LYS A 1 75 ? -1.184 -13.018 -4.082 1.00 94.19 75 LYS A CA 1
ATOM 577 C C . LYS A 1 75 ? -0.204 -12.551 -5.152 1.00 94.19 75 LYS A C 1
ATOM 579 O O . LYS A 1 75 ? -0.023 -13.237 -6.152 1.00 94.19 75 LYS A O 1
ATOM 584 N N . ILE A 1 76 ? 0.461 -11.426 -4.900 1.00 92.94 76 ILE A N 1
ATOM 585 C CA . ILE A 1 76 ? 1.736 -11.100 -5.542 1.00 92.94 76 ILE A CA 1
ATOM 586 C C . ILE A 1 76 ? 2.807 -11.299 -4.474 1.00 92.94 76 ILE A C 1
ATOM 588 O O . ILE A 1 76 ? 2.790 -10.610 -3.448 1.00 92.94 76 ILE A O 1
ATOM 592 N N . ASP A 1 77 ? 3.686 -12.277 -4.690 1.00 87.06 77 ASP A N 1
ATOM 593 C CA . ASP A 1 77 ? 4.757 -12.600 -3.749 1.00 87.06 77 ASP A CA 1
ATOM 594 C C . ASP A 1 77 ? 5.600 -11.363 -3.427 1.00 87.06 77 ASP A C 1
ATOM 596 O O . ASP A 1 77 ? 5.818 -10.496 -4.273 1.00 87.06 77 ASP A O 1
ATOM 600 N N . ASP A 1 78 ? 5.976 -11.253 -2.152 1.00 82.38 78 ASP A N 1
ATOM 601 C CA . ASP A 1 78 ? 6.748 -10.145 -1.578 1.00 82.38 78 ASP A CA 1
ATOM 602 C C . ASP A 1 78 ? 6.142 -8.742 -1.740 1.00 82.38 78 ASP A C 1
ATOM 604 O O . ASP A 1 78 ? 6.767 -7.754 -1.369 1.00 82.38 78 ASP A O 1
ATOM 608 N N . LEU A 1 79 ? 4.891 -8.635 -2.202 1.00 87.00 79 LEU A N 1
ATOM 609 C CA . LEU A 1 79 ? 4.158 -7.374 -2.291 1.00 87.00 79 LEU A CA 1
ATOM 610 C C . LEU A 1 79 ? 2.906 -7.377 -1.417 1.00 87.00 79 LEU A C 1
ATOM 612 O O . LEU A 1 79 ? 2.761 -6.517 -0.548 1.00 87.00 79 LEU A O 1
ATOM 616 N N . GLY A 1 80 ? 1.992 -8.321 -1.631 1.00 90.69 80 GLY A N 1
ATOM 617 C CA . GLY A 1 80 ? 0.760 -8.361 -0.855 1.00 90.69 80 GLY A CA 1
ATOM 618 C C . GLY A 1 80 ? -0.341 -9.258 -1.403 1.00 90.69 80 GLY A C 1
ATOM 619 O O . GLY A 1 80 ? -0.263 -9.826 -2.494 1.00 90.69 80 GLY A O 1
ATOM 620 N N . LEU A 1 81 ? -1.399 -9.346 -0.603 1.00 93.81 81 LEU A N 1
ATOM 621 C CA . LEU A 1 81 ? -2.645 -10.037 -0.897 1.00 93.81 81 LEU A CA 1
ATOM 622 C C . LEU A 1 81 ? -3.699 -9.032 -1.347 1.00 93.81 81 LEU A C 1
ATOM 624 O O . LEU A 1 81 ? -4.008 -8.080 -0.628 1.00 93.81 81 LEU A O 1
ATOM 628 N N . PHE A 1 82 ? -4.292 -9.297 -2.500 1.00 95.62 82 PHE A N 1
ATOM 629 C CA . PHE A 1 82 ? -5.395 -8.556 -3.085 1.00 95.62 82 PHE A CA 1
ATOM 630 C C . PHE A 1 82 ? -6.675 -9.354 -2.861 1.00 95.62 82 PHE A C 1
ATOM 632 O O . PHE A 1 82 ? -6.804 -10.482 -3.340 1.00 95.62 82 PHE A O 1
ATOM 639 N N . LYS A 1 83 ? -7.605 -8.798 -2.084 1.00 94.56 83 LYS A N 1
ATOM 640 C CA . LYS A 1 83 ? -8.848 -9.486 -1.724 1.00 94.56 83 LYS A CA 1
ATOM 641 C C . LYS A 1 83 ? -10.014 -8.529 -1.577 1.00 94.56 83 LYS A C 1
ATOM 643 O O . LYS A 1 83 ? -9.845 -7.338 -1.313 1.00 94.56 83 LYS A O 1
ATOM 648 N N . VAL A 1 84 ? -11.209 -9.085 -1.697 1.00 93.56 84 VAL A N 1
ATOM 649 C CA . VAL A 1 84 ? -12.447 -8.402 -1.347 1.00 93.56 84 VAL A CA 1
ATOM 650 C C . VAL A 1 84 ? -12.736 -8.606 0.141 1.00 93.56 84 VAL A C 1
ATOM 652 O O . VAL A 1 84 ? -12.578 -9.696 0.682 1.00 93.56 84 VAL A O 1
ATOM 655 N N . SER A 1 85 ? -13.145 -7.533 0.809 1.00 90.06 85 SER A N 1
ATOM 656 C CA . SER A 1 85 ? -1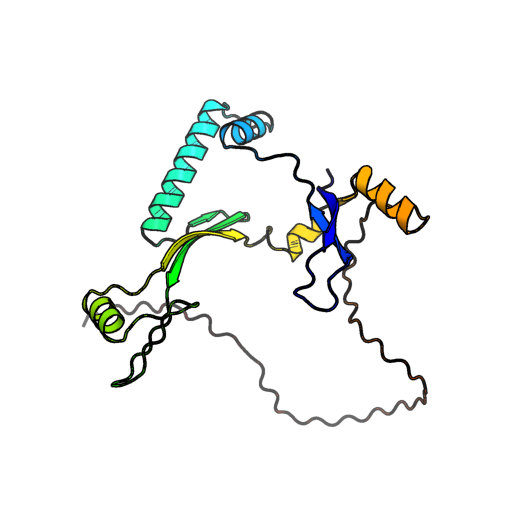3.632 -7.529 2.183 1.00 90.06 85 SER A CA 1
ATOM 657 C C . SER A 1 85 ? -15.071 -7.032 2.216 1.00 90.06 85 SER A C 1
ATOM 659 O O . SER A 1 85 ? -15.437 -6.114 1.479 1.00 90.06 85 SER A O 1
ATOM 661 N N . VAL A 1 86 ? -15.883 -7.631 3.080 1.00 84.75 86 VAL A N 1
ATOM 662 C CA . VAL A 1 86 ? -17.290 -7.278 3.260 1.00 84.75 86 VAL A CA 1
ATOM 663 C C . VAL A 1 86 ? -17.429 -6.512 4.568 1.00 84.75 86 VAL A C 1
ATOM 665 O O . VAL A 1 86 ? -17.073 -7.006 5.635 1.00 84.75 86 VAL A O 1
ATOM 668 N N . ASP A 1 87 ? -17.943 -5.291 4.477 1.00 78.75 87 ASP A N 1
ATOM 669 C CA . ASP A 1 87 ? -18.377 -4.512 5.628 1.00 78.75 87 ASP A CA 1
ATOM 670 C C . ASP A 1 87 ? -19.837 -4.867 5.900 1.00 78.75 87 ASP A C 1
ATOM 672 O O . ASP A 1 87 ? -20.717 -4.518 5.111 1.00 78.75 87 ASP A O 1
ATOM 676 N N . ALA A 1 88 ? -20.083 -5.621 6.967 1.00 68.06 88 ALA A N 1
ATOM 677 C CA . ALA A 1 88 ? -21.404 -6.119 7.319 1.00 68.06 88 ALA A CA 1
ATOM 678 C C . ALA A 1 88 ? -21.790 -5.713 8.740 1.00 68.06 88 ALA A C 1
ATOM 680 O O . ALA A 1 88 ? -20.964 -5.645 9.652 1.00 68.06 88 ALA A O 1
ATOM 681 N N . ASN A 1 89 ? -23.083 -5.487 8.928 1.00 64.25 89 ASN A N 1
ATOM 682 C CA . ASN A 1 89 ? -23.667 -5.286 10.242 1.00 64.25 89 ASN A CA 1
ATOM 683 C C . ASN A 1 89 ? -23.767 -6.610 11.011 1.00 64.25 89 ASN A C 1
ATOM 685 O O . ASN A 1 89 ? -24.013 -7.662 10.422 1.00 64.25 89 ASN A O 1
ATOM 689 N N . GLY A 1 90 ? -23.603 -6.540 12.337 1.00 54.81 90 GLY A N 1
ATOM 690 C CA . GLY A 1 90 ? -23.806 -7.687 13.221 1.00 54.81 90 GLY A CA 1
ATOM 691 C C . GLY A 1 90 ? -25.240 -8.214 13.136 1.00 54.81 90 GLY A C 1
ATOM 692 O O . GLY A 1 90 ? -26.182 -7.438 12.981 1.00 54.81 90 GLY A O 1
ATOM 693 N N . LEU A 1 91 ? -25.388 -9.534 13.230 1.00 56.75 91 LEU A N 1
ATOM 694 C CA . LEU A 1 91 ? -26.675 -10.221 13.220 1.00 56.75 91 LEU A CA 1
ATOM 695 C C . LEU A 1 91 ? -26.824 -11.035 14.507 1.00 56.75 91 LEU A C 1
ATOM 697 O O . LEU A 1 91 ? -25.933 -11.806 14.857 1.00 56.75 91 LEU A O 1
ATOM 701 N N . THR A 1 92 ? -27.957 -10.883 15.193 1.00 52.59 92 THR A N 1
ATOM 702 C CA . THR A 1 92 ? -28.320 -11.716 16.347 1.00 52.59 92 THR A CA 1
ATOM 703 C C . THR A 1 92 ? -29.384 -12.717 15.911 1.00 52.59 92 THR A C 1
ATOM 705 O O . THR A 1 92 ? -30.469 -12.322 15.488 1.00 52.59 92 THR A O 1
ATOM 708 N N . LEU A 1 93 ? -29.065 -14.010 15.994 1.00 52.28 93 LEU A N 1
ATOM 709 C CA . LEU A 1 93 ? -29.939 -15.121 15.607 1.00 52.28 93 LEU A CA 1
ATOM 710 C C . LEU A 1 93 ? -30.542 -15.786 16.853 1.00 52.28 93 LEU A C 1
ATOM 712 O O . LEU A 1 93 ? -30.293 -16.957 17.117 1.00 52.28 93 LEU A O 1
ATOM 716 N N . GLU A 1 94 ? -31.322 -15.045 17.641 1.00 52.22 94 GLU A N 1
ATOM 717 C CA . GLU A 1 94 ? -32.116 -15.638 18.725 1.00 52.22 94 GLU A CA 1
ATOM 718 C C . GLU A 1 94 ? -33.594 -15.306 18.537 1.00 52.22 94 GLU A C 1
ATOM 720 O O . GLU A 1 94 ? -33.971 -14.213 18.102 1.00 52.22 94 GLU A O 1
ATOM 725 N N . GLN A 1 95 ? -34.456 -16.263 18.870 1.00 46.25 95 GLN A N 1
ATOM 726 C CA . GLN A 1 95 ? -35.898 -16.106 18.760 1.00 46.25 95 GLN A CA 1
ATOM 727 C C . GLN A 1 95 ? -36.369 -15.071 19.796 1.00 46.25 95 GLN A C 1
ATOM 729 O O . GLN A 1 95 ? -36.414 -15.349 20.989 1.00 46.25 95 GLN A O 1
ATOM 734 N N . GLY A 1 96 ? -36.684 -13.856 19.335 1.00 49.34 96 GLY A N 1
ATOM 735 C CA . GLY A 1 96 ? -37.054 -12.728 20.202 1.00 49.34 96 GLY A CA 1
ATOM 736 C C . GLY A 1 96 ? -35.895 -11.812 20.616 1.00 49.34 96 GLY A C 1
ATOM 737 O O . GLY A 1 96 ? -36.112 -10.924 21.441 1.00 49.34 96 GLY A O 1
ATOM 738 N N . ALA A 1 97 ? -34.689 -11.981 20.060 1.00 49.56 97 ALA A N 1
ATOM 739 C CA . ALA A 1 97 ? -33.608 -11.023 20.281 1.00 49.56 97 ALA A CA 1
ATOM 740 C C . ALA A 1 97 ? -33.841 -9.709 19.535 1.00 49.56 97 ALA A C 1
ATOM 742 O O . ALA A 1 97 ? -34.214 -9.690 18.361 1.00 49.56 97 ALA A O 1
ATOM 743 N N . LYS A 1 98 ? -33.506 -8.609 20.218 1.00 45.78 98 LYS A N 1
ATOM 744 C CA . LYS A 1 98 ? -33.398 -7.287 19.607 1.00 45.78 98 LYS A CA 1
ATOM 745 C C . LYS A 1 98 ? -32.251 -7.308 18.611 1.00 45.78 98 LYS A C 1
ATOM 747 O O . LYS A 1 98 ? -31.089 -7.440 18.994 1.00 45.78 98 LYS A O 1
ATOM 752 N N . VAL A 1 99 ? -32.577 -7.171 17.334 1.00 47.75 99 VAL A N 1
ATOM 753 C CA . VAL A 1 99 ? -31.568 -7.099 16.283 1.00 47.75 99 VAL A CA 1
ATOM 754 C C . VAL A 1 99 ? -30.858 -5.748 16.402 1.00 47.75 99 VAL A C 1
ATOM 756 O O . VAL A 1 99 ? -31.484 -4.693 16.326 1.00 47.75 99 VAL A O 1
ATOM 759 N N . SER A 1 100 ? -29.546 -5.770 16.628 1.00 45.47 100 SER A N 1
ATOM 760 C CA . SER A 1 100 ? -28.719 -4.561 16.622 1.00 45.47 100 SER A CA 1
ATOM 761 C C . SER A 1 100 ? -27.969 -4.493 15.299 1.00 45.47 100 SER A C 1
ATOM 763 O O . SER A 1 100 ? -27.101 -5.314 15.021 1.00 45.47 100 SER A O 1
ATOM 765 N N . ALA A 1 101 ? -28.322 -3.528 14.448 1.00 46.75 101 ALA A N 1
ATOM 766 C CA . ALA A 1 101 ? -27.534 -3.257 13.257 1.00 46.75 101 ALA A CA 1
ATOM 767 C C . ALA A 1 101 ? -26.154 -2.730 13.688 1.00 46.75 101 ALA A C 1
ATOM 769 O O . ALA A 1 101 ? -26.038 -1.821 14.513 1.00 46.75 101 ALA A O 1
ATOM 770 N N . GLY A 1 102 ? -25.096 -3.333 13.152 1.00 46.69 102 GLY A N 1
ATOM 771 C CA . GLY A 1 102 ? -23.721 -2.877 13.326 1.00 46.69 102 GLY A CA 1
ATOM 772 C C . GLY A 1 102 ? -23.510 -1.381 13.035 1.00 46.69 102 GLY A C 1
ATOM 773 O O . GLY A 1 102 ? -24.295 -0.719 12.359 1.00 46.69 102 GLY A O 1
ATOM 774 N N . ARG A 1 103 ? -22.435 -0.861 13.647 1.00 44.47 103 ARG A N 1
ATOM 775 C CA . ARG A 1 103 ? -21.928 0.528 13.668 1.00 44.47 103 ARG A CA 1
ATOM 776 C C . ARG A 1 103 ? -22.953 1.636 13.360 1.00 44.47 103 ARG A C 1
ATOM 778 O O . ARG A 1 103 ? -22.833 2.379 12.394 1.00 44.47 103 ARG A O 1
ATOM 785 N N . GLY A 1 104 ? -23.863 1.848 14.310 1.00 47.94 104 GLY A N 1
ATOM 786 C CA . GLY A 1 104 ? -24.415 3.178 14.603 1.00 47.94 104 GLY A CA 1
ATOM 787 C C . GLY A 1 104 ? -25.699 3.579 13.877 1.00 47.94 104 GLY A C 1
ATOM 788 O O . GLY A 1 104 ? -26.197 4.670 14.141 1.00 47.94 104 GLY A O 1
ATOM 789 N N . ALA A 1 105 ? -26.272 2.729 13.023 1.00 47.97 105 ALA A N 1
ATOM 790 C CA . ALA A 1 105 ? -27.604 2.966 12.469 1.00 47.97 105 ALA A CA 1
ATOM 791 C C . ALA A 1 105 ? -28.664 2.259 13.327 1.00 47.97 105 ALA A C 1
ATOM 793 O O . ALA A 1 105 ? -28.679 1.034 13.414 1.00 47.97 105 ALA A O 1
ATOM 794 N N . GLN A 1 106 ? -29.571 3.015 13.949 1.00 47.56 106 GLN A N 1
ATOM 795 C CA . GLN A 1 106 ? -30.792 2.434 14.509 1.00 47.56 106 GLN A CA 1
ATOM 796 C C . GLN A 1 106 ? -31.713 2.055 13.340 1.00 47.56 106 GLN A C 1
ATOM 798 O O . GLN A 1 106 ? -32.111 2.928 12.574 1.00 47.56 106 GLN A O 1
ATOM 803 N N . ARG A 1 107 ? -32.016 0.763 13.181 1.00 55.16 107 ARG A N 1
ATOM 804 C CA . ARG A 1 107 ? -33.077 0.263 12.292 1.00 55.16 107 ARG A CA 1
ATOM 805 C C . ARG A 1 107 ? -34.164 -0.396 13.133 1.00 55.16 107 ARG A C 1
ATOM 807 O O . ARG A 1 107 ? -33.875 -0.901 14.218 1.00 55.16 107 ARG A O 1
ATOM 814 N N . THR A 1 108 ? -35.399 -0.365 12.656 1.00 58.50 108 THR A N 1
ATOM 815 C CA . THR A 1 108 ? -36.540 -1.011 13.318 1.00 58.50 108 THR A CA 1
ATOM 816 C C . THR A 1 108 ? -36.464 -2.539 13.187 1.00 58.50 108 THR A C 1
ATOM 818 O O . THR A 1 108 ? -35.796 -3.069 12.296 1.00 58.50 108 THR A O 1
ATOM 821 N N . GLU A 1 109 ? -37.144 -3.277 14.073 1.00 59.06 109 GLU A N 1
ATOM 822 C CA . GLU A 1 109 ? -37.178 -4.748 13.995 1.00 59.06 109 GLU A CA 1
ATOM 823 C C . GLU A 1 109 ? -37.828 -5.271 12.706 1.00 59.06 109 GLU A C 1
ATOM 825 O O . GLU A 1 109 ? -37.432 -6.324 12.209 1.00 59.06 109 GLU A O 1
ATOM 830 N N . GLU A 1 110 ? -38.799 -4.546 12.151 1.00 66.19 110 GLU A N 1
ATOM 831 C CA . GLU A 1 110 ? -39.479 -4.913 10.905 1.00 66.19 110 GLU A CA 1
ATOM 832 C C . GLU A 1 110 ? -38.544 -4.797 9.701 1.00 66.19 110 GLU A C 1
ATOM 834 O O . GLU A 1 110 ? -38.413 -5.761 8.948 1.00 66.19 110 GLU A O 1
ATOM 839 N N . GLU A 1 111 ? -37.792 -3.696 9.591 1.00 60.47 111 GLU A N 1
ATOM 840 C CA . GLU A 1 111 ? -36.762 -3.537 8.557 1.00 60.47 111 GLU A CA 1
ATOM 841 C C . GLU A 1 111 ? -35.706 -4.643 8.658 1.00 60.47 111 GLU A C 1
ATOM 843 O O . GLU A 1 111 ? -35.238 -5.165 7.651 1.00 60.47 111 GLU A O 1
ATOM 848 N N . LEU A 1 112 ? -35.308 -5.037 9.868 1.00 58.38 112 LEU A N 1
ATOM 849 C CA . LEU A 1 112 ? -34.303 -6.085 10.060 1.00 58.38 112 LEU A CA 1
ATOM 850 C C . LEU A 1 112 ? -34.834 -7.471 9.667 1.00 58.38 112 LEU A C 1
ATOM 852 O O . LEU A 1 112 ? -34.106 -8.234 9.033 1.00 58.38 112 LEU A O 1
ATOM 856 N N . ARG A 1 113 ? -36.101 -7.780 9.965 1.00 62.41 113 ARG A N 1
ATOM 857 C CA . ARG A 1 113 ? -36.759 -9.029 9.542 1.00 62.41 113 ARG A CA 1
ATOM 858 C C . ARG A 1 113 ? -36.948 -9.102 8.028 1.00 62.41 113 ARG A C 1
ATOM 860 O O . ARG A 1 113 ? -36.704 -10.162 7.457 1.00 62.41 113 ARG A O 1
ATOM 867 N N . GLU A 1 114 ? -37.327 -7.999 7.387 1.00 63.84 114 GLU A N 1
ATOM 868 C CA . GLU A 1 114 ? -37.426 -7.903 5.926 1.00 63.84 114 GLU A CA 1
ATOM 869 C C . GLU A 1 114 ? -36.055 -8.104 5.266 1.00 63.84 114 GLU A C 1
ATOM 871 O O . GLU A 1 114 ? -35.925 -8.915 4.351 1.00 63.84 114 GLU A O 1
ATOM 876 N N . ASN A 1 115 ? -35.007 -7.471 5.803 1.00 57.88 115 ASN A N 1
ATOM 877 C CA . ASN A 1 115 ? -33.638 -7.628 5.309 1.00 57.88 115 ASN A CA 1
ATOM 878 C C . ASN A 1 115 ? -33.132 -9.082 5.458 1.00 57.88 115 ASN A C 1
ATOM 880 O O . ASN A 1 115 ? -32.583 -9.644 4.513 1.00 57.88 115 ASN A O 1
ATOM 884 N N . ILE A 1 116 ? -33.369 -9.742 6.600 1.00 57.28 116 ILE A N 1
ATOM 885 C CA . ILE A 1 116 ? -33.001 -11.160 6.803 1.00 57.28 116 ILE A CA 1
ATOM 886 C C . ILE A 1 116 ? -33.770 -12.075 5.838 1.00 57.28 116 ILE A C 1
ATOM 888 O O . ILE A 1 116 ? -33.169 -12.942 5.202 1.00 57.28 116 ILE A O 1
ATOM 892 N N . ALA A 1 117 ? -35.087 -11.882 5.703 1.00 59.19 117 ALA A N 1
ATOM 893 C CA . ALA A 1 117 ? -35.940 -12.685 4.823 1.00 59.19 117 ALA A CA 1
ATOM 894 C C . ALA A 1 117 ? -35.601 -12.493 3.336 1.00 59.19 117 ALA A C 1
ATOM 896 O O . ALA A 1 117 ? -35.714 -13.431 2.549 1.00 59.19 117 ALA A O 1
ATOM 897 N N . ALA A 1 118 ? -35.125 -11.305 2.962 1.00 58.34 118 ALA A N 1
ATOM 898 C CA . ALA A 1 118 ? -34.646 -10.995 1.622 1.00 58.34 118 ALA A CA 1
ATOM 899 C C . ALA A 1 118 ? -33.207 -11.484 1.348 1.00 58.34 118 ALA A C 1
ATOM 901 O O . ALA A 1 118 ? -32.658 -11.155 0.298 1.00 58.34 118 ALA A O 1
ATOM 902 N N . GLN A 1 119 ? -32.569 -12.217 2.279 1.00 51.78 119 GLN A N 1
ATOM 903 C CA . GLN A 1 119 ? -31.132 -12.557 2.245 1.00 51.78 119 GLN A CA 1
ATOM 904 C C . GLN A 1 119 ? -30.220 -11.325 2.109 1.00 51.78 119 GLN A C 1
ATOM 906 O O . GLN A 1 119 ? -29.046 -11.419 1.750 1.00 51.78 119 GLN A O 1
ATOM 911 N N . GLN A 1 120 ? -30.751 -10.156 2.453 1.00 52.19 120 GLN A N 1
ATOM 912 C CA . GLN A 1 120 ? -30.017 -8.919 2.596 1.00 52.19 120 GLN A CA 1
ATOM 913 C C . GLN A 1 120 ? -29.372 -8.955 3.980 1.00 52.19 120 GLN A C 1
ATOM 915 O O . GLN A 1 120 ? -29.760 -8.242 4.906 1.00 52.19 120 GLN A O 1
ATOM 920 N N . PHE A 1 121 ? -28.343 -9.797 4.137 1.00 55.03 121 PHE A N 1
ATOM 921 C CA . PHE A 1 121 ? -27.294 -9.486 5.103 1.00 55.03 121 PHE A CA 1
ATOM 922 C C . PHE A 1 121 ? -26.981 -8.012 4.886 1.00 55.03 121 PHE A C 1
ATOM 924 O O . PHE A 1 121 ? -26.779 -7.610 3.739 1.00 55.03 121 PHE A O 1
ATOM 931 N N . ALA A 1 122 ? -27.035 -7.188 5.929 1.00 57.06 122 ALA A N 1
ATOM 932 C CA . ALA A 1 122 ? -26.794 -5.762 5.778 1.00 57.06 122 ALA A CA 1
ATOM 933 C C . ALA A 1 122 ? -25.290 -5.532 5.544 1.00 57.06 122 ALA A C 1
ATOM 935 O O . ALA A 1 122 ? -24.570 -5.035 6.408 1.00 57.06 122 ALA A O 1
ATOM 936 N N . VAL A 1 123 ? -24.826 -5.974 4.375 1.00 58.59 123 VAL A N 1
ATOM 937 C CA . VAL A 1 123 ? -23.569 -5.647 3.738 1.00 58.59 123 VAL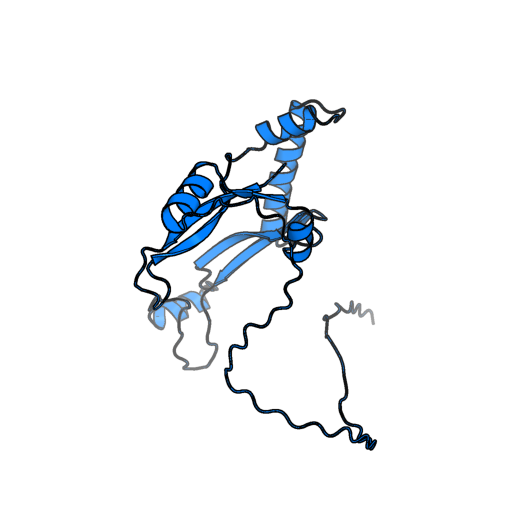 A CA 1
ATOM 938 C C . VAL A 1 123 ? -23.678 -4.168 3.423 1.00 58.59 123 VAL A C 1
ATOM 940 O O . VAL A 1 123 ? -24.363 -3.757 2.490 1.00 58.59 123 VAL A O 1
ATOM 943 N N . GLY A 1 124 ? -23.063 -3.356 4.273 1.00 62.25 124 GLY A N 1
ATOM 944 C CA . GLY A 1 124 ? -22.998 -1.917 4.081 1.00 62.25 124 GLY A CA 1
ATOM 945 C C . GLY A 1 124 ? -22.102 -1.558 2.901 1.00 62.25 124 GLY A C 1
ATOM 946 O O . GLY A 1 124 ? -22.388 -0.600 2.188 1.00 62.25 124 GLY A O 1
ATOM 947 N N . ALA A 1 125 ? -21.033 -2.327 2.673 1.00 72.81 125 ALA A N 1
ATOM 948 C CA . ALA A 1 125 ? -20.144 -2.131 1.536 1.00 72.81 125 ALA A CA 1
ATOM 949 C C . ALA A 1 125 ? -19.314 -3.378 1.220 1.00 72.81 125 ALA A C 1
ATOM 951 O O . ALA A 1 125 ? -18.951 -4.153 2.102 1.00 72.81 125 ALA A O 1
ATOM 952 N N . VAL A 1 126 ? -18.918 -3.495 -0.043 1.00 82.06 126 VAL A N 1
ATOM 953 C CA . VAL A 1 126 ? -17.851 -4.392 -0.486 1.00 82.06 126 VAL A CA 1
ATOM 954 C C . VAL A 1 126 ? -16.627 -3.532 -0.788 1.00 82.06 126 VAL A C 1
ATOM 956 O O . VAL A 1 126 ? -16.720 -2.545 -1.517 1.00 82.06 126 VAL A O 1
ATOM 959 N N . LYS A 1 127 ? -15.484 -3.861 -0.188 1.00 90.12 127 LYS A N 1
ATOM 960 C CA . LYS A 1 127 ? -14.243 -3.086 -0.286 1.00 90.12 127 LYS A CA 1
ATOM 961 C C . LYS A 1 127 ? -13.154 -3.950 -0.888 1.00 90.12 127 LYS A C 1
ATOM 963 O O . LYS A 1 127 ? -12.879 -5.039 -0.394 1.00 90.12 127 LYS A O 1
ATOM 968 N N . PHE A 1 128 ? -12.490 -3.437 -1.911 1.00 91.50 128 PHE A N 1
ATOM 969 C CA . PHE A 1 128 ? -11.249 -4.031 -2.379 1.00 91.50 128 PHE A CA 1
ATOM 970 C C . PHE A 1 128 ? -10.110 -3.584 -1.459 1.00 91.50 128 PHE A C 1
ATOM 972 O O . PHE A 1 128 ? -9.948 -2.386 -1.215 1.00 91.50 128 PHE A O 1
ATOM 979 N N . ILE A 1 129 ? -9.345 -4.534 -0.925 1.00 92.75 129 ILE A N 1
ATOM 980 C CA . ILE A 1 129 ? -8.239 -4.258 -0.010 1.00 92.75 129 ILE A CA 1
ATOM 981 C C . ILE A 1 129 ? -6.956 -4.932 -0.487 1.00 92.75 129 ILE A C 1
ATOM 983 O O . ILE A 1 129 ? -6.968 -6.039 -1.026 1.00 92.75 129 ILE A O 1
ATOM 987 N N . MET A 1 130 ? -5.840 -4.250 -0.245 1.00 92.06 130 MET A N 1
ATOM 988 C CA . MET A 1 130 ? -4.496 -4.789 -0.403 1.00 92.06 130 MET A CA 1
ATOM 989 C C . MET A 1 130 ? -3.862 -4.876 0.982 1.00 92.06 130 MET A C 1
ATOM 991 O O . MET A 1 130 ? -3.878 -3.907 1.743 1.00 92.06 130 MET A O 1
ATOM 995 N N . GLN A 1 131 ? -3.365 -6.058 1.328 1.00 88.75 131 GLN A N 1
ATOM 996 C CA . GLN A 1 131 ? -2.694 -6.318 2.594 1.00 88.75 131 GLN A CA 1
ATOM 997 C C . GLN A 1 131 ? -1.247 -6.712 2.316 1.00 88.75 131 GLN A C 1
ATOM 999 O O . GLN A 1 131 ? -1.008 -7.705 1.635 1.00 88.75 131 GLN A O 1
ATOM 1004 N N . ALA A 1 132 ? -0.295 -5.953 2.858 1.00 86.38 132 ALA A N 1
ATOM 1005 C CA . ALA A 1 132 ? 1.125 -6.281 2.766 1.00 86.38 132 ALA A CA 1
ATOM 1006 C C . ALA A 1 132 ? 1.425 -7.640 3.421 1.00 86.38 132 ALA A C 1
ATOM 1008 O O . ALA A 1 132 ? 0.832 -7.991 4.446 1.00 86.38 132 ALA A O 1
ATOM 1009 N N . THR A 1 133 ? 2.355 -8.396 2.842 1.00 80.81 133 THR A N 1
ATOM 1010 C CA . THR A 1 133 ? 2.781 -9.718 3.330 1.00 80.81 133 THR A CA 1
ATOM 1011 C C . THR A 1 133 ? 4.256 -9.953 3.045 1.00 80.81 133 THR A C 1
ATOM 1013 O O . THR A 1 133 ? 4.797 -9.382 2.106 1.00 80.81 133 THR A O 1
ATOM 1016 N N . GLY A 1 134 ? 4.901 -10.850 3.794 1.00 72.19 134 GLY A N 1
ATOM 1017 C CA . GLY A 1 134 ? 6.297 -11.205 3.535 1.00 72.19 134 GLY A CA 1
ATOM 1018 C C . GLY A 1 134 ? 7.248 -10.035 3.801 1.00 72.19 134 GLY A C 1
ATOM 1019 O O . GLY A 1 134 ? 7.276 -9.488 4.906 1.00 72.19 134 GLY A O 1
ATOM 1020 N N . GLU A 1 135 ? 8.042 -9.661 2.798 1.00 67.12 135 GLU A N 1
ATOM 1021 C CA . GLU A 1 135 ? 9.099 -8.640 2.910 1.00 67.12 135 GLU A CA 1
ATOM 1022 C C . GLU A 1 135 ? 8.599 -7.206 3.030 1.00 67.12 135 GLU A C 1
ATOM 1024 O O . GLU A 1 135 ? 9.295 -6.350 3.564 1.00 67.12 135 GLU A O 1
ATOM 1029 N N . THR A 1 136 ? 7.342 -6.966 2.678 1.00 69.69 136 THR A N 1
ATOM 1030 C CA . THR A 1 136 ? 6.693 -5.662 2.843 1.00 69.69 136 THR A CA 1
ATOM 1031 C C . THR A 1 136 ? 6.030 -5.475 4.208 1.00 69.69 136 THR A C 1
ATOM 1033 O O . THR A 1 136 ? 5.377 -4.460 4.449 1.00 69.69 136 THR A O 1
ATOM 1036 N N . THR A 1 137 ? 6.186 -6.431 5.131 1.00 74.69 137 THR A N 1
ATOM 1037 C CA . THR A 1 137 ? 5.752 -6.259 6.526 1.00 74.69 137 THR A CA 1
ATOM 1038 C C . THR A 1 137 ? 6.639 -5.249 7.261 1.00 74.69 137 THR A C 1
ATOM 1040 O O . THR A 1 137 ? 7.792 -5.025 6.892 1.00 74.69 137 THR A O 1
ATOM 1043 N N . ILE A 1 138 ? 6.102 -4.644 8.328 1.00 68.88 138 ILE A N 1
ATOM 1044 C CA . ILE A 1 138 ? 6.747 -3.553 9.086 1.00 68.88 138 ILE A CA 1
ATOM 1045 C C . ILE A 1 138 ? 8.174 -3.921 9.523 1.00 68.88 138 ILE A C 1
ATOM 1047 O O . ILE A 1 138 ? 9.092 -3.121 9.371 1.00 68.88 138 ILE A O 1
ATOM 1051 N N . GLU A 1 139 ? 8.380 -5.141 10.017 1.00 72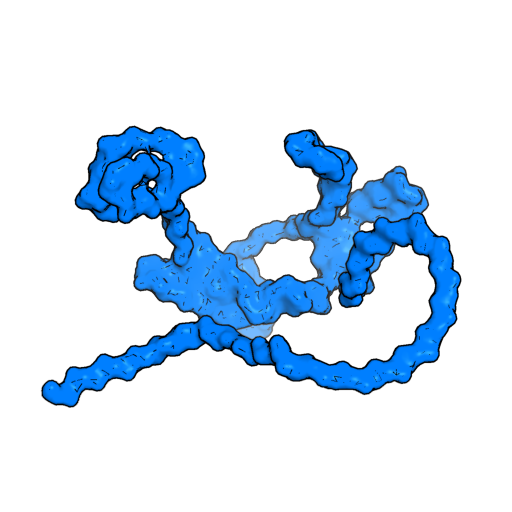.75 139 GLU A N 1
ATOM 1052 C CA . GLU A 1 139 ? 9.676 -5.596 10.536 1.00 72.75 139 GLU A CA 1
ATOM 1053 C C . GLU A 1 139 ? 10.780 -5.626 9.476 1.00 72.75 139 GLU A C 1
ATOM 1055 O O . GLU A 1 139 ? 11.945 -5.361 9.778 1.00 72.75 139 GLU A O 1
ATOM 1060 N N . LYS A 1 140 ? 10.427 -5.974 8.236 1.00 70.69 140 LYS A N 1
ATOM 1061 C CA . LYS A 1 140 ? 11.376 -6.072 7.127 1.00 70.69 140 LYS A CA 1
ATOM 1062 C C . LYS A 1 140 ? 11.545 -4.717 6.430 1.00 70.69 140 LYS A C 1
ATOM 1064 O O . LYS A 1 140 ? 12.676 -4.263 6.292 1.00 70.69 140 LYS A O 1
ATOM 1069 N N . MET A 1 141 ? 10.445 -4.007 6.164 1.00 77.38 141 MET A N 1
ATOM 1070 C CA . MET A 1 141 ? 10.455 -2.643 5.612 1.00 77.38 141 MET A CA 1
ATOM 1071 C C . MET A 1 141 ? 11.268 -1.657 6.451 1.00 77.38 141 MET A C 1
ATOM 1073 O O . MET A 1 141 ? 11.965 -0.815 5.890 1.00 77.38 141 MET A O 1
ATOM 1077 N N . ASN A 1 142 ? 11.218 -1.761 7.784 1.00 75.31 142 ASN A N 1
ATOM 1078 C CA . ASN A 1 142 ? 12.018 -0.893 8.643 1.00 75.31 142 ASN A CA 1
ATOM 1079 C C . ASN A 1 142 ? 13.515 -1.064 8.373 1.00 75.31 142 ASN A C 1
ATOM 1081 O O . ASN A 1 142 ? 14.218 -0.066 8.351 1.00 75.31 142 ASN A O 1
ATOM 1085 N N . ARG A 1 143 ? 14.007 -2.281 8.099 1.00 76.31 143 ARG A N 1
ATOM 1086 C CA . ARG A 1 143 ? 15.438 -2.511 7.829 1.00 76.31 143 ARG A CA 1
ATOM 1087 C C . ARG A 1 143 ? 15.907 -1.905 6.510 1.00 76.31 143 ARG A C 1
ATOM 1089 O O . ARG A 1 143 ? 17.042 -1.443 6.440 1.00 76.31 143 ARG A O 1
ATOM 1096 N N . ASP A 1 144 ? 15.043 -1.894 5.501 1.00 75.94 144 ASP A N 1
ATOM 1097 C CA . ASP A 1 144 ? 15.384 -1.401 4.163 1.00 75.94 144 ASP A CA 1
ATOM 1098 C C . ASP A 1 144 ? 15.178 0.118 4.029 1.00 75.94 144 ASP A C 1
ATOM 1100 O O . ASP A 1 144 ? 15.781 0.772 3.171 1.00 75.94 144 ASP A O 1
ATOM 1104 N N . ALA A 1 145 ? 14.337 0.706 4.883 1.00 80.88 145 ALA A N 1
ATOM 1105 C CA . ALA A 1 145 ? 14.058 2.132 4.879 1.00 80.88 145 ALA A CA 1
ATOM 1106 C C . ALA A 1 145 ? 15.185 2.937 5.545 1.00 80.88 145 ALA A C 1
ATOM 1108 O O . ALA A 1 145 ? 15.464 2.805 6.733 1.00 80.88 145 ALA A O 1
ATOM 1109 N N . SER A 1 146 ? 15.773 3.864 4.788 1.00 86.19 146 SER A N 1
ATOM 1110 C CA . SER A 1 146 ? 16.552 4.976 5.343 1.00 86.19 146 SER A CA 1
ATOM 1111 C C . SER A 1 146 ? 15.627 6.176 5.540 1.00 86.19 146 SER A C 1
ATOM 1113 O O . SER A 1 146 ? 14.897 6.529 4.614 1.00 86.19 146 SER A O 1
ATOM 1115 N N . LEU A 1 147 ? 15.641 6.804 6.718 1.00 88.00 147 LEU A N 1
ATOM 1116 C CA . LEU A 1 147 ? 14.775 7.939 7.051 1.00 88.00 147 LEU A CA 1
ATOM 1117 C C . LEU A 1 147 ? 15.574 9.246 7.100 1.00 88.00 147 LEU A C 1
ATOM 1119 O O . LEU A 1 147 ? 16.730 9.277 7.516 1.00 88.00 147 LEU A O 1
ATOM 1123 N N . ALA A 1 148 ? 14.950 10.343 6.679 1.00 89.12 148 ALA A N 1
ATOM 1124 C CA . ALA A 1 148 ? 15.532 11.680 6.766 1.00 89.12 148 ALA A CA 1
ATOM 1125 C C . ALA A 1 148 ? 14.451 12.720 7.061 1.00 89.12 148 ALA A C 1
ATOM 1127 O O . ALA A 1 148 ? 13.299 12.558 6.663 1.00 89.12 148 ALA A O 1
ATOM 1128 N N . PHE A 1 149 ? 14.808 13.823 7.720 1.00 90.62 149 PHE A N 1
ATOM 1129 C CA . PHE A 1 149 ? 13.869 14.932 7.900 1.00 90.62 149 PHE A CA 1
ATOM 1130 C C . PHE A 1 149 ? 13.981 15.944 6.761 1.00 90.62 149 PHE A C 1
ATOM 1132 O O . PHE A 1 149 ? 15.075 16.330 6.346 1.00 90.62 149 PHE A O 1
ATOM 1139 N N . THR A 1 150 ? 12.833 16.444 6.304 1.00 90.12 150 THR A N 1
ATOM 1140 C CA . THR A 1 150 ? 12.782 17.558 5.346 1.00 90.12 150 THR A CA 1
ATOM 1141 C C . THR A 1 150 ? 13.474 18.805 5.907 1.00 90.12 150 THR A C 1
ATOM 1143 O O . THR A 1 150 ? 13.488 19.038 7.119 1.00 90.12 150 THR A O 1
ATOM 1146 N N . SER A 1 151 ? 13.985 19.683 5.036 1.00 91.19 151 SER A N 1
ATOM 1147 C CA . SER A 1 151 ? 14.647 20.930 5.461 1.00 91.19 151 SER A CA 1
ATOM 1148 C C . SER A 1 151 ? 13.747 21.810 6.337 1.00 91.19 151 SER A C 1
ATOM 1150 O O . SER A 1 151 ? 14.209 22.388 7.319 1.00 91.19 151 SER A O 1
ATOM 1152 N N . LYS A 1 152 ? 12.443 21.866 6.027 1.00 90.50 152 LYS A N 1
ATOM 1153 C CA . LYS A 1 152 ? 11.443 22.583 6.837 1.00 90.50 152 LYS A CA 1
ATOM 1154 C C . LYS A 1 152 ? 11.331 21.998 8.244 1.00 90.50 152 LYS A C 1
ATOM 1156 O O . LYS A 1 152 ? 11.258 22.742 9.214 1.00 90.50 152 LYS A O 1
ATOM 1161 N N . THR A 1 153 ? 11.359 20.673 8.354 1.00 91.31 153 THR A N 1
ATOM 1162 C CA . THR A 1 153 ? 11.280 19.977 9.642 1.00 91.31 153 THR A CA 1
ATOM 1163 C C . THR A 1 153 ? 12.547 20.171 10.458 1.00 91.31 153 THR A C 1
ATOM 1165 O O . THR A 1 153 ? 12.458 20.485 11.640 1.00 91.31 153 THR A O 1
ATOM 1168 N N . LYS A 1 154 ? 13.722 20.093 9.827 1.00 91.06 154 LYS A N 1
ATOM 1169 C CA . LYS A 1 154 ? 15.002 20.405 10.479 1.00 91.06 154 LYS A CA 1
ATOM 1170 C C . LYS A 1 154 ? 15.014 21.830 11.042 1.00 91.06 154 LYS A C 1
ATOM 1172 O O . LYS A 1 154 ? 15.406 22.032 12.189 1.00 91.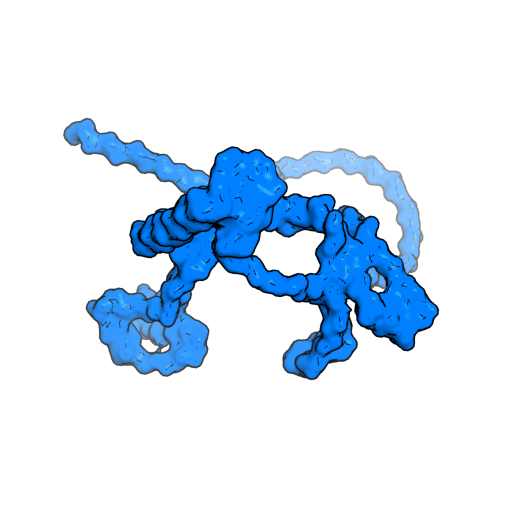06 154 LYS A O 1
ATOM 1177 N N . ALA A 1 155 ? 14.519 22.804 10.274 1.00 90.62 155 ALA A N 1
ATOM 1178 C CA . ALA A 1 155 ? 14.383 24.189 10.726 1.00 90.62 155 ALA A CA 1
ATOM 1179 C C . ALA A 1 155 ? 13.377 24.337 11.881 1.00 90.62 155 ALA A C 1
ATOM 1181 O O . ALA A 1 155 ? 13.658 25.044 12.850 1.00 90.62 155 ALA A O 1
ATOM 1182 N N . LEU A 1 156 ? 12.236 23.642 11.812 1.00 89.56 156 LEU A N 1
ATOM 1183 C CA . LEU A 1 156 ? 11.237 23.631 12.880 1.00 89.56 156 LEU A CA 1
ATOM 1184 C C . LEU A 1 156 ? 11.817 23.065 14.181 1.00 89.56 156 LEU A C 1
ATOM 1186 O O . LEU A 1 156 ? 11.710 23.716 15.217 1.00 89.56 156 LEU A O 1
ATOM 1190 N N . VAL A 1 157 ? 12.469 21.900 14.135 1.00 89.25 157 VAL A N 1
ATOM 1191 C CA . VAL A 1 157 ? 13.109 21.292 15.312 1.00 89.25 157 VAL A CA 1
ATOM 1192 C C . VAL A 1 157 ? 14.134 22.251 15.907 1.00 89.25 157 VAL A C 1
ATOM 1194 O O . VAL A 1 157 ? 14.044 22.557 17.092 1.00 89.25 157 VAL A O 1
ATOM 1197 N N . LYS A 1 158 ? 15.011 22.830 15.077 1.00 90.81 158 LYS A N 1
ATOM 1198 C CA . LYS A 1 158 ? 15.993 23.830 15.517 1.00 90.81 158 LYS A CA 1
ATOM 1199 C C . LYS A 1 158 ? 15.345 25.027 16.210 1.00 90.81 158 LYS A C 1
ATOM 1201 O O . LYS A 1 158 ? 15.852 25.482 17.230 1.00 90.81 158 LYS A O 1
ATOM 1206 N N . SER A 1 159 ? 14.216 25.517 15.696 1.00 88.81 159 SER A N 1
ATOM 1207 C CA . SER A 1 159 ? 13.489 26.632 16.316 1.00 88.81 159 SER A CA 1
ATOM 1208 C C . SER A 1 159 ? 12.860 26.278 17.669 1.00 88.81 159 SER A C 1
ATOM 1210 O O . SER A 1 159 ? 12.746 27.148 18.526 1.00 88.81 159 SER A O 1
ATOM 1212 N N . LEU A 1 160 ? 12.463 25.017 17.870 1.00 86.31 160 LEU A N 1
ATOM 1213 C CA . LEU A 1 160 ? 11.775 24.563 19.081 1.00 86.31 160 LEU A CA 1
ATOM 1214 C C . LEU A 1 160 ? 12.737 24.081 20.173 1.00 86.31 160 LEU A C 1
ATOM 1216 O O . LEU A 1 160 ? 12.444 24.255 21.351 1.00 86.31 160 LEU A O 1
ATOM 1220 N N . THR A 1 161 ? 13.856 23.458 19.799 1.00 86.19 161 THR A N 1
ATOM 1221 C CA . THR A 1 161 ? 14.782 22.803 20.740 1.00 86.19 161 THR A CA 1
ATOM 1222 C C . THR A 1 161 ? 16.139 23.498 20.842 1.00 86.19 161 THR A C 1
ATOM 1224 O O . THR A 1 161 ? 16.952 23.127 21.685 1.00 86.19 161 THR A O 1
ATOM 1227 N N . GLY A 1 162 ? 16.431 24.461 19.961 1.00 84.12 162 GLY A N 1
ATOM 1228 C CA . GLY A 1 162 ? 17.756 25.077 19.837 1.00 84.12 162 GLY A CA 1
ATOM 1229 C C . GLY A 1 162 ? 18.835 24.141 19.275 1.00 84.12 162 GLY A C 1
ATOM 1230 O O . GLY A 1 162 ? 19.965 24.578 19.072 1.00 84.12 162 GLY A O 1
ATOM 1231 N N . SER A 1 163 ? 18.500 22.876 18.998 1.00 78.75 163 SER A N 1
ATOM 1232 C CA . SER A 1 163 ? 19.423 21.843 18.522 1.00 78.75 163 SER A CA 1
ATOM 1233 C C . SER A 1 163 ? 19.146 21.499 17.065 1.00 78.75 163 SER A C 1
ATOM 1235 O O . SER A 1 163 ? 17.993 21.453 16.632 1.00 78.75 163 SER A O 1
ATOM 1237 N N . GLU A 1 164 ? 20.198 21.234 16.292 1.00 75.25 164 GLU A N 1
ATOM 1238 C CA . GLU A 1 164 ? 20.008 20.737 14.932 1.00 75.25 164 GLU A CA 1
ATOM 1239 C C . GLU A 1 164 ? 19.465 19.310 14.963 1.00 75.25 164 GLU A C 1
ATOM 1241 O O . GLU A 1 164 ? 19.967 18.449 15.683 1.00 75.25 164 GLU A O 1
ATOM 1246 N N . SER A 1 165 ? 18.427 19.058 14.168 1.00 67.31 165 SER A N 1
ATOM 1247 C CA . SER A 1 165 ? 17.970 17.696 13.926 1.00 67.31 165 SER A CA 1
ATOM 1248 C C . SER A 1 165 ? 18.968 17.002 13.006 1.00 67.31 165 SER A C 1
ATOM 1250 O O . SER A 1 165 ? 19.135 17.417 11.856 1.00 67.31 165 SER A O 1
ATOM 1252 N N . THR A 1 166 ? 19.590 15.928 13.481 1.00 64.81 166 THR A N 1
ATOM 1253 C CA . THR A 1 166 ? 20.334 14.998 12.627 1.00 64.81 166 THR A CA 1
ATOM 1254 C C . THR A 1 166 ? 19.358 14.111 11.850 1.00 64.81 166 THR A C 1
ATOM 1256 O O . THR A 1 166 ? 18.210 13.920 12.265 1.00 64.81 166 THR A O 1
ATOM 1259 N N . ASP A 1 167 ? 19.774 13.620 10.680 1.00 63.59 167 ASP A N 1
ATOM 1260 C CA . ASP A 1 167 ? 19.000 12.612 9.952 1.00 63.59 167 ASP A CA 1
ATOM 1261 C C . ASP A 1 167 ? 19.013 11.310 10.758 1.00 63.59 167 ASP A C 1
ATOM 1263 O O . ASP A 1 167 ? 20.074 10.792 11.110 1.00 63.59 167 ASP A O 1
ATOM 1267 N N . GLY A 1 168 ? 17.824 10.828 11.118 1.00 55.22 168 GLY A N 1
ATOM 1268 C CA . GLY A 1 168 ? 17.666 9.633 11.932 1.00 55.22 168 GLY A CA 1
ATOM 1269 C C . GLY A 1 168 ? 17.931 8.380 11.109 1.00 55.22 168 GLY A C 1
ATOM 1270 O O . GLY A 1 168 ? 17.060 7.937 10.371 1.00 55.22 168 GLY A O 1
ATOM 1271 N N . ASN A 1 169 ? 19.105 7.780 11.285 1.00 50.31 169 ASN A N 1
ATOM 1272 C CA . ASN A 1 169 ? 19.301 6.359 11.025 1.00 50.31 169 ASN A CA 1
ATOM 1273 C C . ASN A 1 169 ? 19.612 5.660 12.347 1.00 50.31 169 ASN A C 1
ATOM 1275 O O . ASN A 1 169 ? 20.720 5.177 12.555 1.00 50.31 169 ASN A O 1
ATOM 1279 N N . ASP A 1 170 ? 18.640 5.661 13.252 1.00 50.66 170 ASP A N 1
ATOM 1280 C CA . ASP A 1 170 ? 18.635 4.709 14.353 1.00 50.66 170 ASP A CA 1
ATOM 1281 C C . ASP A 1 170 ? 17.386 3.848 14.200 1.00 50.66 170 ASP A C 1
ATOM 1283 O O . ASP A 1 170 ? 16.342 4.097 14.799 1.00 50.66 170 ASP A O 1
ATOM 1287 N N . ASN A 1 171 ? 17.490 2.823 13.352 1.00 46.53 171 ASN A N 1
ATOM 1288 C CA . ASN A 1 171 ? 16.663 1.628 13.501 1.00 46.53 171 ASN A CA 1
ATOM 1289 C C . ASN A 1 171 ? 17.190 0.833 14.701 1.00 46.53 171 ASN A C 1
ATOM 1291 O O . ASN A 1 171 ? 17.596 -0.325 14.576 1.00 46.53 171 ASN A O 1
ATOM 1295 N N . GLY A 1 172 ? 17.224 1.489 15.859 1.00 38.56 172 GLY A N 1
ATOM 1296 C CA . GLY A 1 172 ? 17.484 0.852 17.125 1.00 38.56 172 GLY A CA 1
ATOM 1297 C C . GLY A 1 172 ? 16.412 -0.206 17.294 1.00 38.56 172 GLY A C 1
ATOM 1298 O O . GLY A 1 172 ? 15.217 0.092 17.316 1.00 38.56 172 GLY A O 1
ATOM 1299 N N . ASN A 1 173 ? 16.845 -1.460 17.379 1.00 45.19 173 ASN A N 1
ATOM 1300 C CA . ASN A 1 173 ? 16.063 -2.544 17.945 1.00 45.19 173 ASN A CA 1
ATOM 1301 C C . ASN A 1 173 ? 15.815 -2.204 19.426 1.00 45.19 173 ASN A C 1
ATOM 1303 O O . ASN A 1 173 ? 16.477 -2.726 20.319 1.00 45.19 173 ASN A O 1
ATOM 1307 N N . GLY A 1 174 ? 14.934 -1.233 19.662 1.00 35.25 174 GLY A N 1
ATOM 1308 C CA . GLY A 1 174 ? 14.599 -0.683 20.962 1.00 35.25 174 GLY A CA 1
ATOM 1309 C C . GLY A 1 174 ? 13.600 -1.597 21.631 1.00 35.25 174 GLY A C 1
ATOM 1310 O O . GLY A 1 174 ? 12.398 -1.344 21.614 1.00 35.25 174 GLY A O 1
ATOM 1311 N N . ASN A 1 175 ? 14.106 -2.663 22.241 1.00 38.94 175 ASN A N 1
ATOM 1312 C CA . ASN A 1 175 ? 13.386 -3.362 23.292 1.00 38.94 175 ASN A CA 1
ATOM 1313 C C . ASN A 1 175 ? 13.455 -2.516 24.581 1.00 38.94 175 ASN A C 1
ATOM 1315 O O . ASN A 1 175 ? 13.917 -2.984 25.615 1.00 38.94 175 ASN A O 1
ATOM 1319 N N . ASP A 1 176 ? 13.028 -1.254 24.501 1.00 39.91 176 ASP A N 1
ATOM 1320 C CA . ASP A 1 176 ? 13.018 -0.314 25.617 1.00 39.91 176 ASP A CA 1
ATOM 1321 C C . ASP A 1 176 ? 11.578 -0.171 26.101 1.00 39.91 176 ASP A C 1
ATOM 1323 O O . ASP A 1 176 ? 10.801 0.691 25.688 1.00 39.91 176 ASP A O 1
ATOM 1327 N N . ASN A 1 177 ? 11.215 -1.102 26.979 1.00 34.72 177 ASN A N 1
ATOM 1328 C CA . ASN A 1 177 ? 10.028 -1.020 27.812 1.00 34.72 177 ASN A CA 1
ATOM 1329 C C . ASN A 1 177 ? 10.095 0.270 28.659 1.00 34.72 177 ASN A C 1
ATOM 1331 O O . ASN A 1 177 ? 11.014 0.403 29.473 1.00 34.72 177 ASN A O 1
ATOM 1335 N N . PRO A 1 178 ? 9.150 1.220 28.534 1.00 36.66 178 PRO A N 1
ATOM 1336 C CA . PRO A 1 178 ? 9.178 2.440 29.317 1.00 36.66 178 PRO A CA 1
ATOM 1337 C C . PRO A 1 178 ? 8.560 2.154 30.686 1.00 36.66 178 PRO A C 1
ATOM 1339 O O . PRO A 1 178 ? 7.415 2.520 30.942 1.00 36.66 178 PRO A O 1
ATOM 1342 N N . ASN A 1 179 ? 9.301 1.504 31.586 1.00 31.66 179 ASN A N 1
ATOM 1343 C CA . ASN A 1 179 ? 8.915 1.486 32.994 1.00 31.66 179 ASN A CA 1
ATOM 1344 C C . ASN A 1 179 ? 9.717 2.532 33.770 1.00 31.66 179 ASN A C 1
ATOM 1346 O O . ASN A 1 179 ? 10.767 2.255 34.345 1.00 31.66 179 ASN A O 1
ATOM 1350 N N . LEU A 1 180 ? 9.192 3.757 33.779 1.00 31.14 180 LEU A N 1
ATOM 1351 C CA . LEU A 1 180 ? 9.531 4.744 34.794 1.00 31.14 180 LEU A CA 1
ATOM 1352 C C . LEU A 1 180 ? 8.869 4.314 36.110 1.00 31.14 180 LEU A C 1
ATOM 1354 O O . LEU A 1 180 ? 7.691 4.592 36.324 1.00 31.14 180 LEU A O 1
ATOM 1358 N N . ASN A 1 181 ? 9.630 3.694 37.011 1.00 29.66 181 ASN A N 1
ATOM 1359 C CA . ASN A 1 181 ? 9.295 3.717 38.432 1.00 29.66 181 ASN A CA 1
ATOM 1360 C C . ASN A 1 181 ? 10.509 4.200 39.243 1.00 29.66 181 ASN A C 1
ATOM 1362 O O . ASN A 1 181 ? 11.516 3.493 39.300 1.00 29.66 181 ASN A O 1
ATOM 1366 N N . PRO A 1 182 ? 10.455 5.398 39.852 1.00 39.53 182 PRO A N 1
ATOM 1367 C CA . PRO A 1 182 ? 11.532 5.920 40.670 1.00 39.53 182 PRO A CA 1
ATOM 1368 C C . PRO A 1 182 ? 11.349 5.435 42.111 1.00 39.53 182 PRO A C 1
ATOM 1370 O O . PRO A 1 182 ? 10.679 6.091 42.903 1.00 39.53 182 PRO A O 1
ATOM 1373 N N . ASN A 1 183 ? 11.954 4.302 42.471 1.00 31.67 183 ASN A N 1
ATOM 1374 C CA . ASN A 1 183 ? 12.427 4.132 43.843 1.00 31.67 183 ASN A CA 1
ATOM 1375 C C . ASN A 1 183 ? 13.529 3.073 43.922 1.00 31.67 183 ASN A C 1
ATOM 1377 O O . ASN A 1 183 ? 13.297 1.881 43.728 1.00 31.67 183 ASN A O 1
ATOM 1381 N N . ASP A 1 184 ? 14.725 3.563 44.204 1.00 36.19 184 ASP A N 1
ATOM 1382 C CA . ASP A 1 184 ? 15.910 2.802 44.556 1.00 36.19 184 ASP A CA 1
ATOM 1383 C C . ASP A 1 184 ? 15.777 2.283 45.996 1.00 36.19 184 ASP A C 1
ATOM 1385 O O . ASP A 1 184 ? 15.364 3.023 46.892 1.00 36.19 184 ASP A O 1
ATOM 1389 N N . ASN A 1 185 ? 16.114 1.014 46.216 1.00 29.09 185 ASN A N 1
ATOM 1390 C CA . ASN A 1 185 ? 16.963 0.632 47.342 1.00 29.09 185 ASN A CA 1
ATOM 1391 C C . ASN A 1 185 ? 17.354 -0.839 47.218 1.00 29.09 185 ASN A C 1
A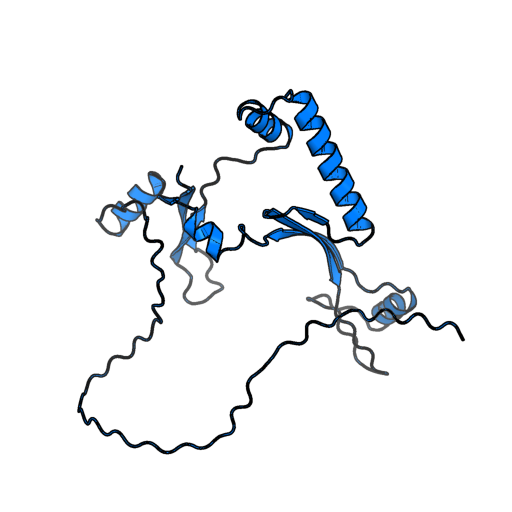TOM 1393 O O . ASN A 1 185 ? 16.537 -1.748 47.387 1.00 29.09 185 ASN A O 1
ATOM 1397 N N . GLY A 1 186 ? 18.633 -1.056 46.925 1.00 26.70 186 GLY A N 1
ATOM 1398 C CA . GLY A 1 186 ? 19.232 -2.375 46.843 1.00 26.70 186 GLY A CA 1
ATOM 1399 C C . GLY A 1 186 ? 19.247 -3.136 48.167 1.00 26.70 186 GLY A C 1
ATOM 1400 O O . GLY A 1 186 ? 19.310 -2.558 49.249 1.00 26.70 186 GLY A O 1
ATOM 1401 N N . ASN A 1 187 ? 19.286 -4.461 48.056 1.00 26.86 187 ASN A N 1
ATOM 1402 C CA . ASN A 1 187 ? 20.249 -5.267 48.794 1.00 26.86 187 ASN A CA 1
ATOM 1403 C C . ASN A 1 187 ? 20.390 -6.627 48.104 1.00 26.86 187 ASN A C 1
ATOM 1405 O O . ASN A 1 187 ? 19.393 -7.298 47.839 1.00 26.86 187 ASN A O 1
ATOM 1409 N N . GLY A 1 188 ? 21.626 -7.011 47.794 1.00 26.67 188 GLY A N 1
ATOM 1410 C CA . GLY A 1 188 ? 21.932 -8.304 47.199 1.00 26.67 188 GLY A CA 1
ATOM 1411 C C . GLY A 1 188 ? 21.664 -9.450 48.170 1.00 26.67 188 GLY A C 1
ATOM 1412 O O . GLY A 1 188 ? 21.898 -9.328 49.372 1.00 26.67 188 GLY A O 1
ATOM 1413 N N . ASN A 1 189 ? 21.216 -10.578 47.628 1.00 29.53 189 ASN A N 1
ATOM 1414 C CA . ASN A 1 189 ? 21.627 -11.883 48.119 1.00 29.53 189 ASN A CA 1
ATOM 1415 C C . ASN A 1 189 ? 21.420 -12.924 47.018 1.00 29.53 189 ASN A C 1
ATOM 1417 O O . ASN A 1 189 ? 20.291 -13.274 46.668 1.00 29.53 189 ASN A O 1
ATOM 1421 N N . ASP A 1 190 ? 22.543 -13.407 46.508 1.00 36.38 190 ASP A N 1
ATOM 1422 C CA . ASP A 1 190 ? 22.651 -14.580 45.667 1.00 36.38 190 ASP A CA 1
ATOM 1423 C C . ASP A 1 190 ? 22.229 -15.794 46.498 1.00 36.38 190 ASP A C 1
ATOM 1425 O O . ASP A 1 190 ? 22.921 -16.189 47.436 1.00 36.38 190 ASP A O 1
ATOM 1429 N N . ASN A 1 191 ? 21.099 -16.420 46.170 1.00 29.95 191 ASN A N 1
ATOM 1430 C CA . ASN A 1 191 ? 20.858 -17.765 46.668 1.00 29.95 191 ASN A CA 1
ATOM 1431 C C . ASN A 1 191 ? 20.219 -18.656 45.611 1.00 29.95 191 ASN A C 1
ATOM 1433 O O . ASN A 1 191 ? 19.029 -18.591 45.304 1.00 29.95 191 ASN A O 1
ATOM 1437 N N . VAL A 1 192 ? 21.085 -19.500 45.067 1.00 31.98 192 VAL A N 1
ATOM 1438 C CA . VAL A 1 192 ? 20.770 -20.663 44.256 1.00 31.98 192 VAL A CA 1
ATOM 1439 C C . VAL A 1 192 ? 19.997 -21.645 45.134 1.00 31.98 192 VAL A C 1
ATOM 1441 O O . VAL A 1 192 ? 20.540 -22.163 46.106 1.00 31.98 192 VAL A O 1
ATOM 1444 N N . ASN A 1 193 ? 18.753 -21.959 44.778 1.00 27.33 193 ASN A N 1
ATOM 1445 C CA . ASN A 1 193 ? 18.155 -23.223 45.195 1.00 27.33 193 ASN A CA 1
ATOM 1446 C C . ASN A 1 193 ? 17.292 -23.812 44.066 1.00 27.33 193 ASN A C 1
ATOM 1448 O O . ASN A 1 193 ? 16.330 -23.167 43.642 1.00 27.33 193 ASN A O 1
ATOM 1452 N N . PRO A 1 194 ? 17.625 -25.015 43.570 1.00 38.59 194 PRO A N 1
ATOM 1453 C CA . PRO A 1 194 ? 16.847 -25.721 42.569 1.00 38.59 194 PRO A CA 1
ATOM 1454 C C . PRO A 1 194 ? 15.735 -26.531 43.242 1.00 38.59 194 PRO A C 1
ATOM 1456 O O . PRO A 1 194 ? 16.000 -27.334 44.132 1.00 38.59 194 PRO A O 1
ATOM 1459 N N . ASN A 1 195 ? 14.496 -26.407 42.772 1.00 29.02 195 ASN A N 1
ATOM 1460 C CA . ASN A 1 195 ? 13.581 -27.546 42.809 1.00 29.02 195 ASN A CA 1
ATOM 1461 C C . ASN A 1 195 ? 12.518 -27.424 41.703 1.00 29.02 195 ASN A C 1
ATOM 1463 O O . ASN A 1 195 ? 11.958 -26.339 41.533 1.00 29.02 195 ASN A O 1
ATOM 1467 N N . PRO A 1 196 ? 12.233 -28.502 40.952 1.00 39.47 196 PRO A N 1
ATOM 1468 C CA . PRO A 1 196 ? 11.332 -28.493 39.816 1.00 39.47 196 PRO A CA 1
ATOM 1469 C C . PRO A 1 196 ? 9.907 -28.830 40.265 1.00 39.47 196 PRO A C 1
ATOM 1471 O O . PRO A 1 196 ? 9.697 -29.697 41.113 1.00 39.47 196 PRO A O 1
ATOM 1474 N N . ASN A 1 197 ? 8.909 -28.205 39.648 1.00 30.75 197 ASN A N 1
ATOM 1475 C CA . ASN A 1 197 ? 7.575 -28.791 39.590 1.00 30.75 197 ASN A CA 1
ATOM 1476 C C . ASN A 1 197 ? 7.051 -28.673 38.150 1.00 30.75 197 ASN A C 1
ATOM 1478 O O . ASN A 1 197 ? 7.030 -27.560 37.621 1.00 30.75 197 ASN A O 1
ATOM 1482 N N . PRO A 1 198 ? 6.689 -29.787 37.492 1.00 39.62 198 PRO A N 1
ATOM 1483 C CA . PRO A 1 198 ? 6.302 -29.802 36.094 1.00 39.62 198 PRO A CA 1
ATOM 1484 C C . PRO A 1 198 ? 4.790 -29.616 35.985 1.00 39.62 198 PRO A C 1
ATOM 1486 O O . PRO A 1 198 ? 4.047 -30.497 36.408 1.00 39.62 198 PRO A O 1
ATOM 1489 N N . ASN A 1 199 ? 4.326 -28.496 35.423 1.00 34.47 199 ASN A N 1
ATOM 1490 C CA . ASN A 1 199 ? 3.028 -28.462 34.738 1.00 34.47 199 ASN A CA 1
ATOM 1491 C C . ASN A 1 199 ? 2.786 -27.184 33.920 1.00 34.47 199 ASN A C 1
ATOM 1493 O O . ASN A 1 199 ? 1.747 -26.549 34.046 1.00 34.47 199 ASN A O 1
ATOM 1497 N N . ASP A 1 200 ? 3.710 -26.866 33.015 1.00 31.16 200 ASP A N 1
ATOM 1498 C CA . ASP A 1 200 ? 3.413 -25.979 31.890 1.00 31.16 200 ASP A CA 1
ATOM 1499 C C . ASP A 1 200 ? 3.470 -26.811 30.607 1.00 31.16 200 ASP A C 1
ATOM 1501 O O . ASP A 1 200 ? 4.521 -26.975 29.984 1.00 31.16 200 ASP A O 1
ATOM 1505 N N . ASN A 1 201 ? 2.330 -27.403 30.240 1.00 31.69 201 ASN A N 1
ATOM 1506 C CA . ASN A 1 201 ? 2.167 -27.986 28.916 1.00 31.69 201 ASN A CA 1
ATOM 1507 C C . ASN A 1 201 ? 2.082 -26.844 27.897 1.00 31.69 201 ASN A C 1
ATOM 1509 O O . ASN A 1 201 ? 1.087 -26.122 27.821 1.00 31.69 201 ASN A O 1
ATOM 1513 N N . GLN A 1 202 ? 3.170 -26.680 27.154 1.00 29.28 202 GLN A N 1
ATOM 1514 C CA . GLN A 1 202 ? 3.274 -25.827 25.985 1.00 29.28 202 GLN A CA 1
ATOM 1515 C C . GLN A 1 202 ? 2.466 -26.374 24.804 1.00 29.28 202 GLN A C 1
ATOM 1517 O O . GLN A 1 202 ? 2.391 -27.580 24.588 1.00 29.28 202 GLN A O 1
ATOM 1522 N N . GLY A 1 203 ? 2.049 -25.443 23.946 1.00 24.83 203 GLY A N 1
ATOM 1523 C CA . GLY A 1 203 ? 1.836 -25.680 22.518 1.00 24.83 203 GLY A CA 1
ATOM 1524 C C . GLY A 1 203 ? 0.405 -26.078 22.174 1.00 24.83 203 GLY A C 1
ATOM 1525 O O . GLY A 1 203 ? -0.238 -26.839 22.876 1.00 24.83 203 GLY A O 1
ATOM 1526 N N . GLY A 1 204 ? -0.183 -25.592 21.096 1.00 25.00 204 GLY A N 1
ATOM 1527 C CA . GLY A 1 204 ? 0.359 -24.910 19.933 1.00 25.00 204 GLY A CA 1
ATOM 1528 C C . GLY A 1 204 ? -0.765 -24.846 18.898 1.00 25.00 204 GLY A C 1
ATOM 1529 O O . GLY A 1 204 ? -1.819 -25.446 19.094 1.00 25.00 204 GLY A O 1
ATOM 1530 N N . GLY A 1 205 ? -0.561 -24.044 17.856 1.00 29.12 205 GLY A N 1
ATOM 1531 C CA . GLY A 1 205 ? -1.601 -23.602 16.931 1.00 29.12 205 GLY A CA 1
ATOM 1532 C C . GLY A 1 205 ? -2.436 -24.708 16.290 1.00 29.12 205 GLY A C 1
ATOM 1533 O O . GLY A 1 205 ? -1.936 -25.786 15.985 1.00 29.12 205 GLY A O 1
ATOM 1534 N N . ASP A 1 206 ? -3.689 -24.367 16.000 1.00 31.81 206 ASP A N 1
ATOM 1535 C CA . ASP A 1 206 ? -4.463 -25.074 14.992 1.00 31.81 206 ASP A CA 1
ATOM 1536 C C . ASP A 1 206 ? -4.616 -24.168 13.768 1.00 31.81 206 ASP A C 1
ATOM 1538 O O . ASP A 1 206 ? -5.285 -23.131 13.787 1.00 31.81 206 ASP A O 1
ATOM 1542 N N . SER A 1 207 ? -3.896 -24.560 12.721 1.00 35.34 207 SER A N 1
ATOM 1543 C CA . SER A 1 207 ? -4.103 -24.098 11.357 1.00 35.34 207 SER A CA 1
ATOM 1544 C C . SER A 1 207 ? -4.989 -25.175 10.752 1.00 35.34 207 SER A C 1
ATOM 1546 O O . SER A 1 207 ? -4.481 -26.228 10.375 1.00 35.34 207 SER A O 1
ATOM 1548 N N . GLY A 1 208 ? -6.301 -24.939 10.725 1.00 29.25 208 GLY A N 1
ATOM 1549 C CA . GLY A 1 208 ? -7.260 -25.924 10.236 1.00 29.25 208 GLY A CA 1
ATOM 1550 C C . GLY A 1 208 ? -6.931 -26.339 8.804 1.00 29.25 208 GLY A C 1
ATOM 1551 O O . GLY A 1 208 ? -7.126 -25.569 7.861 1.00 29.25 208 GLY A O 1
ATOM 1552 N N . SER A 1 209 ? -6.403 -27.553 8.659 1.00 33.31 209 SER A N 1
ATOM 1553 C CA . SER A 1 209 ? -6.171 -28.217 7.385 1.00 33.31 209 SER A CA 1
ATOM 1554 C C . SER A 1 209 ? -7.503 -28.630 6.768 1.00 33.31 209 SER A C 1
ATOM 1556 O O . SER A 1 209 ? -8.324 -29.269 7.426 1.00 33.31 209 SER A O 1
ATOM 1558 N N . ILE A 1 210 ? -7.682 -28.319 5.487 1.00 33.28 210 ILE A N 1
ATOM 1559 C CA . ILE A 1 210 ? -8.716 -28.916 4.643 1.00 33.28 210 ILE A CA 1
ATOM 1560 C C . ILE A 1 210 ? -8.386 -30.407 4.515 1.00 33.28 210 ILE A C 1
ATOM 1562 O O . ILE A 1 210 ? -7.325 -30.763 4.005 1.00 33.28 210 ILE A O 1
ATOM 1566 N N . VAL A 1 211 ? -9.274 -31.265 5.011 1.00 39.97 211 VAL A N 1
ATOM 1567 C CA . VAL A 1 211 ? -9.258 -32.699 4.717 1.00 39.97 211 VAL A CA 1
ATOM 1568 C C . VAL A 1 211 ? -10.215 -32.960 3.559 1.00 39.97 211 VAL A C 1
ATOM 1570 O O . VAL A 1 211 ? -11.426 -32.793 3.691 1.00 39.97 211 VAL A O 1
ATOM 1573 N N . ASP A 1 212 ? -9.643 -33.345 2.420 1.00 37.28 212 ASP A N 1
ATOM 1574 C CA . ASP A 1 212 ? -10.357 -33.964 1.308 1.00 37.28 212 ASP A CA 1
ATOM 1575 C C . ASP A 1 212 ? -10.896 -35.326 1.763 1.00 37.28 212 ASP A C 1
ATOM 1577 O O . ASP A 1 212 ? -10.135 -36.226 2.124 1.00 37.28 212 ASP A O 1
ATOM 1581 N N . GLY A 1 213 ? -12.219 -35.470 1.756 1.00 33.31 213 GLY A N 1
ATOM 1582 C CA . GLY A 1 213 ? -12.916 -36.732 1.983 1.00 33.31 213 GLY A CA 1
ATOM 1583 C C . GLY A 1 213 ? -13.737 -37.089 0.754 1.00 33.31 213 GLY A C 1
ATOM 1584 O O . GLY A 1 213 ? -14.883 -36.667 0.632 1.00 33.31 213 GLY A O 1
ATOM 1585 N N . VAL A 1 214 ? -13.122 -37.842 -0.156 1.00 37.00 214 VAL A N 1
ATOM 1586 C CA . VAL A 1 214 ? -13.801 -38.584 -1.222 1.00 37.00 214 VAL A CA 1
ATOM 1587 C C . VAL A 1 214 ? -14.377 -39.844 -0.577 1.00 37.00 214 VAL A C 1
ATOM 1589 O O . VAL A 1 214 ? -13.614 -40.637 -0.030 1.00 37.00 214 VAL A O 1
ATOM 1592 N N . ASP A 1 215 ? -15.696 -40.019 -0.625 1.00 37.03 215 ASP A N 1
ATOM 1593 C CA . ASP A 1 215 ? -16.356 -41.279 -0.275 1.00 37.03 215 ASP A CA 1
ATOM 1594 C C . ASP A 1 215 ? -16.958 -41.870 -1.557 1.00 37.03 215 ASP A C 1
ATOM 1596 O O . ASP A 1 215 ? -17.962 -41.378 -2.076 1.00 37.03 215 ASP A O 1
ATOM 1600 N N . GLU A 1 216 ? -16.277 -42.874 -2.112 1.00 38.88 216 GLU A N 1
ATOM 1601 C CA . GLU A 1 216 ? -16.860 -43.841 -3.042 1.00 38.88 216 GLU A CA 1
ATOM 1602 C C . GLU A 1 216 ? -17.036 -45.160 -2.280 1.00 38.88 216 GLU A C 1
ATOM 1604 O O . GLU A 1 216 ? -16.051 -45.757 -1.834 1.00 38.88 216 GLU A O 1
ATOM 1609 N N . GLY A 1 217 ? -18.288 -45.613 -2.163 1.00 37.41 217 GLY A N 1
ATOM 1610 C CA . GLY A 1 217 ? -18.667 -46.882 -1.539 1.00 37.41 217 GLY A CA 1
ATOM 1611 C C . GLY A 1 217 ? -20.169 -47.041 -1.373 1.00 37.41 217 GLY A C 1
ATOM 1612 O O . GLY A 1 217 ? -20.672 -46.675 -0.292 1.00 37.41 217 GLY A O 1
#

Foldseek 3Di:
DAFAKAWDADCDPPDPPRHGDIDIDTDDPDDDDLLRVLVVVCVVPDPDDSVVSSVVVVVVVVVLVVCQVVVDFDDDPQFWTKHKDFDFFDADPDDPDDGDGPDDDDDDPVVVVVCVVVVNRVRVDIDIDTDGDDCRDPVNVLVVHQHAYDPVRQVVCCVVPVDGDDRDPPPPPPPPDPDDDDDDDDDDDDDDDDDDDDDDDDYDDDPDDDDDDDDDD

Sequence (217 aa):
MALELNLTKNTNDAIQGTLGKYYARVEYKGTMGLRELANHMHHHNTAFSKGIITGVLNDMVDCIKELALLGYVVKIDDLGLFKVSVDANGLTLEQGAKVSAGRGAQRTEEELRENIAAQQFAVGAVKFIMQATGETTIEKMNRDASLAFTSKTKALVKSLTGSESTDGNDNGNGNDNPNLNPNDNGNGNDNVNPNPNPNDNQGGGDSGSIVDGVDEG

Secondary structure (DSSP, 8-state):
-PEEEEEEE----SSTTTTT-EEEEE-------HHHHHHHHHHTT-SS-HHHHHHHHHHHHHHHHHHHHTT--EEETTTEEEEEEEEE-----STT-----STT----HHHHHHHHHTT---EEEEEEEEE--GGGSHHHHHHH--EEE-HHHHHHHHHHHSSPPPP--------------------------------------------------

pLDDT: mean 70.32, std 24.19, range [24.83, 97.56]

Radius of gyration: 27.64 Å; chains: 1; bounding box: 62×74×73 Å